Protein AF-A0A2L0LVV8-F1 (afdb_monomer_lite)

Structure (mmCIF, N/CA/C/O backbone):
data_AF-A0A2L0LVV8-F1
#
_entry.id   AF-A0A2L0LVV8-F1
#
loop_
_atom_site.group_PDB
_atom_site.id
_atom_site.type_symbol
_atom_site.label_atom_id
_atom_site.label_alt_id
_atom_site.label_comp_id
_atom_site.label_asym_id
_atom_site.label_entity_id
_atom_site.label_seq_id
_atom_site.pdbx_PDB_ins_code
_atom_site.Cartn_x
_atom_site.Cartn_y
_atom_site.Cartn_z
_atom_site.occupancy
_atom_site.B_iso_or_equiv
_atom_site.auth_seq_id
_atom_site.auth_comp_id
_atom_site.auth_asym_id
_atom_site.auth_atom_id
_atom_site.pdbx_PDB_model_num
ATOM 1 N N . MET A 1 1 ? -12.273 50.133 50.194 1.00 42.47 1 MET A N 1
ATOM 2 C CA . MET A 1 1 ? -10.910 50.303 49.646 1.00 42.47 1 MET A CA 1
ATOM 3 C C . MET A 1 1 ? -10.118 49.029 49.911 1.00 42.47 1 MET A C 1
ATOM 5 O O . MET A 1 1 ? -9.771 48.776 51.055 1.00 42.47 1 MET A O 1
ATOM 9 N N . LYS A 1 2 ? -9.926 48.173 48.900 1.00 39.03 2 LYS A N 1
ATOM 10 C CA . LYS A 1 2 ? -9.042 46.999 48.980 1.00 39.03 2 LYS A CA 1
ATOM 11 C C . LYS A 1 2 ? -8.031 47.109 47.844 1.00 39.03 2 LYS A C 1
ATOM 13 O O . LYS A 1 2 ? -8.405 47.321 46.696 1.00 39.03 2 LYS A O 1
ATOM 18 N N . THR A 1 3 ? -6.770 47.082 48.235 1.00 49.09 3 THR A N 1
ATOM 19 C CA . THR A 1 3 ? -5.567 47.377 47.466 1.00 49.09 3 THR A CA 1
ATOM 20 C C . THR A 1 3 ? -5.273 46.298 46.428 1.00 49.09 3 THR A C 1
ATOM 22 O O . THR A 1 3 ? -5.280 45.105 46.722 1.00 49.09 3 THR A O 1
ATOM 25 N N . VAL A 1 4 ? -4.994 46.746 45.203 1.00 45.03 4 VAL A N 1
ATOM 26 C CA . VAL A 1 4 ? -4.427 45.951 44.111 1.00 45.03 4 VAL A CA 1
ATOM 27 C C . VAL A 1 4 ? -2.930 45.804 44.371 1.00 45.03 4 VAL A C 1
ATOM 29 O O . VAL A 1 4 ? -2.227 46.800 44.516 1.00 45.03 4 VAL A O 1
ATOM 32 N N . GLN A 1 5 ? -2.439 44.569 44.429 1.00 41.12 5 GLN A N 1
ATOM 33 C CA . GLN A 1 5 ? -1.011 44.253 44.409 1.00 41.12 5 GLN A CA 1
ATOM 34 C C . GLN A 1 5 ? -0.751 43.373 43.184 1.00 41.12 5 GLN A C 1
ATOM 36 O O . GLN A 1 5 ? -1.167 42.216 43.117 1.00 41.12 5 GLN A O 1
ATOM 41 N N . HIS A 1 6 ? -0.106 43.978 42.187 1.00 38.72 6 HIS A N 1
ATOM 42 C CA . HIS A 1 6 ? 0.432 43.329 40.997 1.00 38.72 6 HIS A CA 1
ATOM 43 C C . HIS A 1 6 ? 1.615 42.431 41.382 1.00 38.72 6 HIS A C 1
ATOM 45 O O . HIS A 1 6 ? 2.525 42.867 42.082 1.00 38.72 6 HIS A O 1
ATOM 51 N N . LYS A 1 7 ? 1.637 41.195 40.873 1.00 42.16 7 LYS A N 1
ATOM 52 C CA . LYS A 1 7 ? 2.798 40.298 40.962 1.00 42.16 7 LYS A CA 1
ATOM 53 C C . LYS A 1 7 ? 3.581 40.351 39.637 1.00 42.16 7 LYS A C 1
ATOM 55 O O . LYS A 1 7 ? 2.949 40.201 38.589 1.00 42.16 7 LYS A O 1
ATOM 60 N N . PRO A 1 8 ? 4.907 40.582 39.649 1.00 38.91 8 PRO A N 1
ATOM 61 C CA . PRO A 1 8 ? 5.691 40.782 38.434 1.00 38.91 8 PRO A CA 1
ATOM 62 C C . PRO A 1 8 ? 6.105 39.467 37.760 1.00 38.91 8 PRO A C 1
ATOM 64 O O . PRO A 1 8 ? 6.217 38.414 38.391 1.00 38.91 8 PRO A O 1
ATOM 67 N N . ALA A 1 9 ? 6.340 39.571 36.452 1.00 37.78 9 ALA A N 1
ATOM 68 C CA . ALA A 1 9 ? 6.869 38.529 35.587 1.00 37.78 9 ALA A CA 1
ATOM 69 C C . ALA A 1 9 ? 8.353 38.261 35.886 1.00 37.78 9 ALA A C 1
ATOM 71 O O . ALA A 1 9 ? 9.159 39.189 35.916 1.00 37.78 9 ALA A O 1
ATOM 72 N N . HIS A 1 10 ? 8.712 36.986 36.045 1.00 32.56 10 HIS A N 1
ATOM 73 C CA . HIS A 1 10 ? 10.101 36.538 36.055 1.00 32.56 10 HIS A CA 1
ATOM 74 C C . HIS A 1 10 ? 10.487 35.967 34.692 1.00 32.56 10 HIS A C 1
ATOM 76 O O . HIS A 1 10 ? 9.809 35.105 34.132 1.00 32.56 10 HIS A O 1
ATOM 82 N N . SER A 1 11 ? 11.597 36.495 34.189 1.00 30.77 11 SER A N 1
ATOM 83 C CA . SER A 1 11 ? 12.327 36.103 32.997 1.00 30.77 11 SER A CA 1
ATOM 84 C C . SER A 1 11 ? 13.376 35.020 33.286 1.00 30.77 11 SER A C 1
ATOM 86 O O . SER A 1 11 ? 13.832 34.845 34.414 1.00 30.77 11 SER A O 1
ATOM 88 N N . ASN A 1 12 ? 13.806 34.402 32.181 1.00 27.47 12 ASN A N 1
ATOM 89 C CA . ASN A 1 12 ? 15.044 33.659 31.933 1.00 27.47 12 ASN A CA 1
ATOM 90 C C . ASN A 1 12 ? 15.194 32.214 32.423 1.00 27.47 12 ASN A C 1
ATOM 92 O O . ASN A 1 12 ? 15.013 31.872 33.585 1.00 27.47 12 ASN A O 1
ATOM 96 N N . GLY A 1 13 ? 15.685 31.385 31.494 1.00 27.59 13 GLY A N 1
ATOM 97 C CA . GLY A 1 13 ? 16.292 30.097 31.806 1.00 27.59 13 GLY A CA 1
ATOM 98 C C . GLY A 1 13 ? 16.383 29.156 30.611 1.00 27.59 13 GLY A C 1
ATOM 99 O O . GLY A 1 13 ? 15.626 28.197 30.533 1.00 27.59 13 GLY A O 1
ATOM 100 N N . GLN A 1 14 ? 17.320 29.416 29.696 1.00 33.56 14 GLN A N 1
ATOM 101 C CA . GLN A 1 14 ? 17.775 28.446 28.695 1.00 33.56 14 GLN A CA 1
ATOM 102 C C . GLN A 1 14 ? 18.215 27.145 29.388 1.00 33.56 14 GLN A C 1
ATOM 104 O O . GLN A 1 14 ? 19.005 27.189 30.332 1.00 33.56 14 GLN A O 1
ATOM 109 N N . ARG A 1 15 ? 17.764 25.986 28.896 1.00 28.00 15 ARG A N 1
ATOM 110 C CA . ARG A 1 15 ? 18.413 24.696 29.159 1.00 28.00 15 ARG A CA 1
ATOM 111 C C . ARG A 1 15 ? 18.484 23.885 27.873 1.00 28.00 15 ARG A C 1
ATOM 113 O O . ARG A 1 15 ? 17.469 23.554 27.269 1.00 28.00 15 ARG A O 1
ATOM 120 N N . ALA A 1 16 ? 19.720 23.635 27.460 1.00 34.59 16 ALA A N 1
ATOM 121 C CA . ALA A 1 16 ? 20.088 22.670 26.448 1.00 34.59 16 ALA A CA 1
ATOM 122 C C . ALA A 1 16 ? 19.896 21.255 27.007 1.00 34.59 16 ALA A C 1
ATOM 124 O O . ALA A 1 16 ? 20.418 20.952 28.076 1.00 34.59 16 ALA A O 1
ATOM 125 N N . ASP A 1 17 ? 19.206 20.398 26.256 1.00 30.33 17 ASP A N 1
ATOM 126 C CA . ASP A 1 17 ? 19.158 18.960 26.507 1.00 30.33 17 ASP A CA 1
ATOM 127 C C . ASP A 1 17 ? 19.788 18.214 25.326 1.00 30.33 17 ASP A C 1
ATOM 129 O O . ASP A 1 17 ? 19.141 17.805 24.362 1.00 30.33 17 ASP A O 1
ATOM 133 N N . THR A 1 18 ? 21.099 18.021 25.422 1.00 40.53 18 THR A N 1
ATOM 134 C CA . THR A 1 18 ? 21.836 16.951 24.755 1.00 40.53 18 THR A CA 1
ATOM 135 C C . THR A 1 18 ? 21.582 15.656 25.523 1.00 40.53 18 THR A C 1
ATOM 137 O O . THR A 1 18 ? 22.160 15.452 26.588 1.00 40.53 18 THR A O 1
ATOM 140 N N . LYS A 1 19 ? 20.770 14.733 24.988 1.00 31.64 19 LYS A N 1
ATOM 141 C CA . LYS A 1 19 ? 20.839 13.314 25.384 1.00 31.64 19 LYS A CA 1
ATOM 142 C C . LYS A 1 19 ? 20.730 12.379 24.185 1.00 31.64 19 LYS A C 1
ATOM 144 O O . LYS A 1 19 ? 19.697 12.249 23.537 1.00 31.64 19 LYS A O 1
ATOM 149 N N . ALA A 1 20 ? 21.859 11.721 23.943 1.00 32.97 20 ALA A N 1
ATOM 150 C CA . ALA A 1 20 ? 22.047 10.589 23.059 1.00 32.97 20 ALA A CA 1
ATOM 151 C C . ALA A 1 20 ? 21.093 9.439 23.420 1.00 32.97 20 ALA A C 1
ATOM 153 O O . ALA A 1 20 ? 20.976 9.051 24.582 1.00 32.97 20 ALA A O 1
ATOM 154 N N . ASN A 1 21 ? 20.431 8.876 22.409 1.00 31.12 21 ASN A N 1
ATOM 155 C CA . ASN A 1 21 ? 19.559 7.717 22.553 1.00 31.12 21 ASN A CA 1
ATOM 156 C C . ASN A 1 21 ? 20.346 6.439 22.226 1.00 31.12 21 ASN A C 1
ATOM 158 O O . ASN A 1 21 ? 20.618 6.133 21.063 1.00 31.12 21 ASN A O 1
ATOM 162 N N . ALA A 1 22 ? 20.731 5.708 23.270 1.00 31.27 22 ALA A N 1
ATOM 163 C CA . ALA A 1 22 ? 21.335 4.391 23.168 1.00 31.27 22 ALA A CA 1
ATOM 164 C C . ALA A 1 22 ? 20.252 3.300 23.069 1.00 31.27 22 ALA A C 1
ATOM 166 O O . ALA A 1 22 ? 19.457 3.097 23.979 1.00 31.27 22 ALA A O 1
ATOM 167 N N . ARG A 1 23 ? 20.281 2.583 21.940 1.00 32.50 23 ARG A N 1
ATOM 168 C CA . ARG A 1 23 ? 20.076 1.131 21.771 1.00 32.50 23 ARG A CA 1
ATOM 169 C C . ARG A 1 23 ? 19.063 0.444 22.709 1.00 32.50 23 ARG A C 1
ATOM 171 O O . ARG A 1 23 ? 19.401 0.011 23.805 1.00 32.50 23 ARG A O 1
ATOM 178 N N . ARG A 1 24 ? 17.887 0.117 22.163 1.00 31.69 24 ARG A N 1
ATOM 179 C CA . ARG A 1 24 ? 17.167 -1.126 22.496 1.00 31.69 24 ARG A CA 1
ATOM 180 C C . ARG A 1 24 ? 16.800 -1.854 21.207 1.00 31.69 24 ARG A C 1
ATOM 182 O O . ARG A 1 24 ? 15.927 -1.418 20.464 1.00 31.69 24 ARG A O 1
ATOM 189 N N . ALA A 1 25 ? 17.516 -2.944 20.945 1.00 32.34 25 ALA A N 1
ATOM 190 C CA . ALA A 1 25 ? 17.194 -3.906 19.905 1.00 32.34 25 ALA A CA 1
ATOM 191 C C . ALA A 1 25 ? 15.892 -4.626 20.288 1.00 32.34 25 ALA A C 1
ATOM 193 O O . ALA A 1 25 ? 15.860 -5.403 21.239 1.00 32.34 25 ALA A O 1
ATOM 194 N N . GLY A 1 26 ? 14.808 -4.316 19.580 1.00 30.38 26 GLY A N 1
ATOM 195 C CA . GLY A 1 26 ? 13.571 -5.087 19.621 1.00 30.38 26 GLY A CA 1
ATOM 196 C C . GLY A 1 26 ? 13.628 -6.191 18.571 1.00 30.38 26 GLY A C 1
ATOM 197 O O . GLY A 1 26 ? 13.801 -5.907 17.390 1.00 30.38 26 GLY A O 1
ATOM 198 N N . ILE A 1 27 ? 13.497 -7.438 19.013 1.00 43.72 27 ILE A N 1
ATOM 199 C CA . ILE A 1 27 ? 13.375 -8.637 18.177 1.00 43.72 27 ILE A CA 1
ATOM 200 C C . ILE A 1 27 ? 12.042 -8.570 17.406 1.00 43.72 27 ILE A C 1
ATOM 202 O O . ILE A 1 27 ? 10.998 -8.483 18.058 1.00 43.72 27 ILE A O 1
ATOM 206 N N . PRO A 1 28 ? 12.006 -8.654 16.062 1.00 36.31 28 PRO A N 1
ATOM 207 C CA . PRO A 1 28 ? 10.757 -8.878 15.351 1.00 36.31 28 PRO A CA 1
ATOM 208 C C . PRO A 1 28 ? 10.486 -10.384 15.243 1.00 36.31 28 PRO A C 1
ATOM 210 O O . PRO A 1 28 ? 11.215 -11.128 14.591 1.00 36.31 28 PRO A O 1
ATOM 213 N N . ALA A 1 29 ? 9.411 -10.841 15.886 1.00 36.78 29 ALA A N 1
ATOM 214 C CA . ALA A 1 29 ? 8.886 -12.187 15.714 1.00 36.78 29 ALA A CA 1
ATOM 215 C C . ALA A 1 29 ? 7.732 -12.200 14.698 1.00 36.78 29 ALA A C 1
ATOM 217 O O . ALA A 1 29 ? 6.757 -11.465 14.840 1.00 36.78 29 ALA A O 1
ATOM 218 N N . ARG A 1 30 ? 7.840 -13.162 13.773 1.00 36.84 30 ARG A N 1
ATOM 219 C CA . ARG A 1 30 ? 6.802 -13.788 12.929 1.00 36.84 30 ARG A CA 1
ATOM 220 C C . ARG A 1 30 ? 6.398 -13.057 11.643 1.00 36.84 30 ARG A C 1
ATOM 222 O O . ARG A 1 30 ? 5.536 -12.188 11.636 1.00 36.84 30 ARG A O 1
ATOM 229 N N . GLY A 1 31 ? 6.938 -13.558 10.526 1.00 43.09 31 GLY A N 1
ATOM 230 C CA . GLY A 1 31 ? 6.339 -13.388 9.197 1.00 43.09 31 GLY A CA 1
ATOM 231 C C . GLY A 1 31 ? 7.300 -13.141 8.037 1.00 43.09 31 GLY A C 1
ATOM 232 O O . GLY A 1 31 ? 6.834 -12.988 6.912 1.00 43.09 31 GLY A O 1
ATOM 233 N N . GLU A 1 32 ? 8.613 -13.101 8.261 1.00 42.75 32 GLU A N 1
ATOM 234 C CA . GLU A 1 32 ? 9.573 -12.959 7.166 1.00 42.75 32 GLU A CA 1
ATOM 235 C C . GLU A 1 32 ? 9.740 -14.297 6.448 1.00 42.75 32 GLU A C 1
ATOM 237 O O . GLU A 1 32 ? 10.529 -15.161 6.826 1.00 42.75 32 GLU A O 1
ATOM 242 N N . CYS A 1 33 ? 8.971 -14.487 5.380 1.00 42.78 33 CYS A N 1
ATOM 243 C CA . CYS A 1 33 ? 9.334 -15.443 4.352 1.00 42.78 33 CYS A CA 1
ATOM 244 C C . CYS A 1 33 ? 10.642 -14.967 3.709 1.00 42.78 33 CYS A C 1
ATOM 246 O O . CYS A 1 33 ? 10.637 -14.172 2.767 1.00 42.78 33 CYS A O 1
ATOM 248 N N . LEU A 1 34 ? 11.766 -15.459 4.238 1.00 43.16 34 LEU A N 1
ATOM 249 C CA . LEU A 1 34 ? 13.050 -15.407 3.556 1.00 43.16 34 LEU A CA 1
ATOM 250 C C . LEU A 1 34 ? 12.840 -15.971 2.151 1.00 43.16 34 LEU A C 1
ATOM 252 O O . LEU A 1 34 ? 12.355 -17.092 1.967 1.00 43.16 34 LEU A O 1
ATOM 256 N N . SER A 1 35 ? 13.163 -15.171 1.141 1.00 45.50 35 SER A N 1
ATOM 257 C CA . SER A 1 35 ? 13.154 -15.629 -0.238 1.00 45.50 35 SER A CA 1
ATOM 258 C C . SER A 1 35 ? 14.032 -16.878 -0.332 1.00 45.50 35 SER A C 1
ATOM 260 O O . SER A 1 35 ? 15.232 -16.784 -0.086 1.00 45.50 35 SER A O 1
ATOM 262 N N . LYS A 1 36 ? 13.464 -18.029 -0.725 1.00 42.56 36 LYS A N 1
ATOM 263 C CA . LYS A 1 36 ? 14.187 -19.311 -0.899 1.00 42.56 36 LYS A CA 1
ATOM 264 C C . LYS A 1 36 ? 15.423 -19.232 -1.814 1.00 42.56 36 LYS A C 1
ATOM 266 O O . LYS A 1 36 ? 16.192 -20.179 -1.881 1.00 42.56 36 LYS A O 1
ATOM 271 N N . LYS A 1 37 ? 15.637 -18.115 -2.512 1.00 44.50 37 LYS A N 1
ATOM 272 C CA . LYS A 1 37 ? 16.900 -17.782 -3.170 1.00 44.50 37 LYS A CA 1
ATOM 273 C C . LYS A 1 37 ? 17.632 -16.742 -2.330 1.00 44.50 37 LYS A C 1
ATOM 275 O O . LYS A 1 37 ? 17.527 -15.547 -2.609 1.00 44.50 37 LYS A O 1
ATOM 280 N N . ALA A 1 38 ? 18.363 -17.192 -1.310 1.00 40.94 38 ALA A N 1
ATOM 281 C CA . ALA A 1 38 ? 19.464 -16.396 -0.790 1.00 40.94 38 ALA A CA 1
ATOM 282 C C . ALA A 1 38 ? 20.365 -16.077 -1.987 1.00 40.94 38 ALA A C 1
ATOM 284 O O . ALA A 1 38 ? 20.880 -16.959 -2.670 1.00 40.94 38 ALA A O 1
ATOM 285 N N . ARG A 1 39 ? 20.422 -14.795 -2.324 1.00 37.41 39 ARG A N 1
ATOM 286 C CA . ARG A 1 39 ? 21.316 -14.254 -3.332 1.00 37.41 39 ARG A CA 1
ATOM 287 C C . ARG A 1 39 ? 22.724 -14.596 -2.854 1.00 37.41 39 ARG A C 1
ATOM 289 O O . ARG A 1 39 ? 23.114 -14.088 -1.808 1.00 37.41 39 ARG A O 1
ATOM 296 N N . CYS A 1 40 ? 23.446 -15.456 -3.568 1.00 37.44 40 CYS A N 1
ATOM 297 C CA . CYS A 1 40 ? 24.883 -15.589 -3.365 1.00 37.44 40 CYS A CA 1
ATOM 298 C C . CYS A 1 40 ? 25.473 -14.181 -3.506 1.00 37.44 40 CYS A C 1
ATOM 300 O O . CYS A 1 40 ? 25.397 -13.567 -4.573 1.00 37.44 40 CYS A O 1
ATOM 302 N N . LEU A 1 41 ? 25.912 -13.612 -2.388 1.00 44.22 41 LEU A N 1
ATOM 303 C CA . LEU A 1 41 ? 26.749 -12.428 -2.365 1.00 44.22 41 LEU A CA 1
ATOM 304 C C . LEU A 1 41 ? 28.170 -12.958 -2.492 1.00 44.22 41 LEU A C 1
ATOM 306 O O . LEU A 1 41 ? 28.788 -13.293 -1.488 1.00 44.22 41 LEU A O 1
ATOM 310 N N . ASP A 1 42 ? 28.652 -13.092 -3.723 1.00 42.59 42 ASP A N 1
ATOM 311 C CA . ASP A 1 42 ? 30.072 -13.330 -3.960 1.00 42.59 42 ASP A CA 1
ATOM 312 C C . ASP A 1 42 ? 30.842 -12.073 -3.497 1.00 42.59 42 ASP A C 1
ATOM 314 O O . ASP A 1 42 ? 30.545 -10.977 -3.987 1.00 42.59 42 ASP A O 1
ATOM 318 N N . PRO A 1 43 ? 31.799 -12.174 -2.553 1.00 46.06 43 PRO A N 1
ATOM 319 C CA . PRO A 1 43 ? 32.493 -11.014 -1.999 1.00 46.06 43 PRO A CA 1
ATOM 320 C C . PRO A 1 43 ? 33.782 -10.627 -2.749 1.00 46.06 43 PRO A C 1
ATOM 322 O O . PRO A 1 43 ? 34.595 -9.883 -2.208 1.00 46.06 43 PRO A O 1
ATOM 325 N N . SER A 1 44 ? 33.992 -11.065 -3.996 1.00 44.81 44 SER A N 1
ATOM 326 C CA . SER A 1 44 ? 35.222 -10.757 -4.746 1.00 44.81 44 SER A CA 1
ATOM 327 C C . SER A 1 44 ? 34.969 -10.351 -6.208 1.00 44.81 44 SER A C 1
ATOM 329 O O . SER A 1 44 ? 34.861 -11.171 -7.114 1.00 44.81 44 SER A O 1
ATOM 331 N N . GLY A 1 45 ? 34.919 -9.040 -6.464 1.00 40.28 45 GLY A N 1
ATOM 332 C CA . GLY A 1 45 ? 34.973 -8.469 -7.817 1.00 40.28 45 GLY A CA 1
ATOM 333 C C . GLY A 1 45 ? 34.542 -6.997 -7.849 1.00 40.28 45 GLY A C 1
ATOM 334 O O . GLY A 1 45 ? 33.607 -6.629 -7.139 1.00 40.28 45 GLY A O 1
ATOM 335 N N . PRO A 1 46 ? 35.198 -6.119 -8.634 1.00 44.31 46 PRO A N 1
ATOM 336 C CA . PRO A 1 46 ? 35.050 -4.677 -8.493 1.00 44.31 46 PRO A CA 1
ATOM 337 C C . PRO A 1 46 ? 33.618 -4.254 -8.815 1.00 44.31 46 PRO A C 1
ATOM 339 O O . PRO A 1 46 ? 33.062 -4.639 -9.847 1.00 44.31 46 PRO A O 1
ATOM 342 N N . SER A 1 47 ? 33.055 -3.441 -7.919 1.00 52.06 47 SER A N 1
ATOM 343 C CA . SER A 1 47 ? 31.768 -2.747 -8.003 1.00 52.06 47 SER A CA 1
ATOM 344 C C . SER A 1 47 ? 31.419 -2.310 -9.433 1.00 52.06 47 SER A C 1
ATOM 346 O O . SER A 1 47 ? 31.733 -1.208 -9.876 1.00 52.06 47 SER A O 1
ATOM 348 N N . ASN A 1 48 ? 30.714 -3.175 -10.153 1.00 53.81 48 ASN A N 1
ATOM 349 C CA . ASN A 1 48 ? 30.202 -2.906 -11.484 1.00 53.81 48 ASN A CA 1
ATOM 350 C C . ASN A 1 48 ? 28.811 -3.517 -11.582 1.00 53.81 48 ASN A C 1
ATOM 352 O O . ASN A 1 48 ? 28.647 -4.665 -11.997 1.00 53.81 48 ASN A O 1
ATOM 356 N N . CYS A 1 49 ? 27.790 -2.770 -11.157 1.00 70.94 49 CYS A N 1
ATOM 357 C CA . CYS A 1 49 ? 26.435 -3.294 -11.203 1.00 70.94 49 CYS A CA 1
ATOM 358 C C . CYS A 1 49 ? 26.061 -3.610 -12.663 1.00 70.94 49 CYS A C 1
ATOM 360 O O . CYS A 1 49 ? 26.262 -2.802 -13.575 1.00 70.94 49 CYS A O 1
ATOM 362 N N . ALA A 1 50 ? 25.525 -4.810 -12.894 1.00 78.69 50 ALA A N 1
ATOM 363 C CA . ALA A 1 50 ? 25.138 -5.277 -14.223 1.00 78.69 50 ALA A CA 1
ATOM 364 C C . ALA A 1 50 ? 24.202 -4.285 -14.947 1.00 78.69 50 ALA A C 1
ATOM 366 O O . ALA A 1 50 ? 24.232 -4.199 -16.172 1.00 78.69 50 ALA A O 1
ATOM 367 N N . GLY A 1 51 ? 23.429 -3.490 -14.195 1.00 80.88 51 GLY A N 1
ATOM 368 C CA . GLY A 1 51 ? 22.612 -2.391 -14.714 1.00 80.88 51 GLY A CA 1
ATOM 369 C C . GLY A 1 51 ? 23.428 -1.269 -15.369 1.00 80.88 51 GLY A C 1
ATOM 370 O O . GLY A 1 51 ? 23.162 -0.941 -16.521 1.00 80.88 51 GLY A O 1
ATOM 371 N N . LYS A 1 52 ? 24.469 -0.741 -14.705 1.00 85.12 52 LYS A N 1
ATOM 372 C CA . LYS A 1 52 ? 25.352 0.313 -15.256 1.00 85.12 52 LYS A CA 1
ATOM 373 C C . LYS A 1 52 ? 26.066 -0.157 -16.524 1.00 85.12 52 LYS A C 1
ATOM 375 O O . LYS A 1 52 ? 26.073 0.550 -17.527 1.00 85.12 52 LYS A O 1
ATOM 380 N N . LYS A 1 53 ? 26.593 -1.388 -16.509 1.00 87.25 53 LYS A N 1
ATOM 381 C CA . LYS A 1 53 ? 27.188 -2.022 -17.699 1.00 87.25 53 LYS A CA 1
ATOM 382 C C . LYS A 1 53 ? 26.169 -2.142 -18.834 1.00 87.25 53 LYS A C 1
ATOM 384 O O . LYS A 1 53 ? 26.469 -1.796 -19.969 1.00 87.25 53 LYS A O 1
ATOM 389 N N . THR A 1 54 ? 24.947 -2.578 -18.530 1.00 87.94 54 THR A N 1
ATOM 390 C CA . THR A 1 54 ? 23.870 -2.693 -19.527 1.00 87.94 54 THR A CA 1
ATOM 391 C C . THR A 1 54 ? 23.494 -1.334 -20.117 1.00 87.94 54 THR A C 1
ATOM 393 O O . THR A 1 54 ? 23.311 -1.240 -21.327 1.00 87.94 54 THR A O 1
ATOM 396 N N . GLN A 1 55 ? 23.430 -0.282 -19.299 1.00 87.44 55 GLN A N 1
ATOM 397 C CA . GLN A 1 55 ? 23.133 1.081 -19.745 1.00 87.44 55 GLN A CA 1
ATOM 398 C C . GLN A 1 55 ? 24.239 1.639 -20.657 1.00 87.44 55 GLN A C 1
ATOM 400 O O . GLN A 1 55 ? 23.940 2.176 -21.722 1.00 87.44 55 GLN A O 1
ATOM 405 N N . ALA A 1 56 ? 25.513 1.425 -20.307 1.00 89.38 56 ALA A N 1
ATOM 406 C CA . ALA A 1 56 ? 26.647 1.789 -21.160 1.00 89.38 56 ALA A CA 1
ATOM 407 C C . ALA A 1 56 ? 26.629 1.034 -22.506 1.00 89.38 56 ALA A C 1
ATOM 409 O O . ALA A 1 56 ? 26.775 1.641 -23.567 1.00 89.38 56 ALA A O 1
ATOM 410 N N . ILE A 1 57 ? 26.363 -0.280 -22.484 1.00 89.94 57 ILE A N 1
ATOM 411 C CA . ILE A 1 57 ? 26.227 -1.104 -23.699 1.00 89.94 57 ILE A CA 1
ATOM 412 C C . ILE A 1 57 ? 25.047 -0.628 -24.559 1.00 89.94 57 ILE A C 1
ATOM 414 O O . ILE A 1 57 ? 25.159 -0.614 -25.782 1.00 89.94 57 ILE A O 1
ATOM 418 N N . GLN A 1 58 ? 23.923 -0.229 -23.952 1.00 88.25 58 GLN A N 1
ATOM 419 C CA . GLN A 1 58 ? 22.777 0.322 -24.683 1.00 88.25 58 GLN A CA 1
ATOM 420 C C . GLN A 1 58 ? 23.123 1.624 -25.414 1.00 88.25 58 GLN A C 1
ATOM 422 O O . GLN A 1 58 ? 22.707 1.776 -26.562 1.00 88.25 58 GLN A O 1
ATOM 427 N N . GLY A 1 59 ? 23.905 2.518 -24.799 1.00 89.19 59 GLY A N 1
ATOM 428 C CA . GLY A 1 59 ? 24.382 3.746 -25.446 1.00 89.19 59 GLY A CA 1
ATOM 429 C C . GLY A 1 59 ? 25.309 3.472 -26.636 1.00 89.19 59 GLY A C 1
ATOM 430 O O . GLY A 1 59 ? 25.128 4.040 -27.711 1.00 89.19 59 GLY A O 1
ATOM 431 N N . LEU A 1 60 ? 26.241 2.525 -26.481 1.00 91.38 60 LEU A N 1
ATOM 432 C CA . LEU A 1 60 ? 27.221 2.139 -27.511 1.00 91.38 60 LEU A CA 1
ATOM 433 C C . LEU A 1 60 ? 26.646 1.230 -28.614 1.00 91.38 60 LEU A C 1
ATOM 435 O O . LEU A 1 60 ? 27.291 0.998 -29.639 1.00 91.38 60 LEU A O 1
ATOM 439 N N . ARG A 1 61 ? 25.418 0.723 -28.436 1.00 87.25 61 ARG A N 1
ATOM 440 C CA . ARG A 1 61 ? 24.763 -0.223 -29.356 1.00 87.25 61 ARG A CA 1
ATOM 441 C C . ARG A 1 61 ? 24.572 0.332 -30.770 1.00 87.25 61 ARG A C 1
ATOM 443 O O . ARG A 1 61 ? 24.450 -0.457 -31.700 1.00 87.25 61 ARG A O 1
ATOM 450 N N . ARG A 1 62 ? 24.531 1.660 -30.936 1.00 85.50 62 ARG A N 1
ATOM 451 C CA . ARG A 1 62 ? 24.343 2.315 -32.243 1.00 85.50 62 ARG A CA 1
ATOM 452 C C . ARG A 1 62 ? 25.562 2.189 -33.166 1.00 85.50 62 ARG A C 1
ATOM 454 O O . ARG A 1 62 ? 25.377 2.213 -34.373 1.00 85.50 62 ARG A O 1
ATOM 461 N N . GLY A 1 63 ? 26.769 2.032 -32.614 1.00 89.06 63 GLY A N 1
ATOM 462 C CA . GLY A 1 63 ? 28.022 2.010 -33.386 1.00 89.06 63 GLY A CA 1
ATOM 463 C C . GLY A 1 63 ? 28.790 0.686 -33.354 1.00 89.06 63 GLY A C 1
ATOM 464 O O . GLY A 1 63 ? 29.713 0.498 -34.139 1.00 89.06 63 GLY A O 1
ATOM 465 N N . HIS A 1 64 ? 28.433 -0.252 -32.470 1.00 89.62 64 HIS A N 1
ATOM 466 C CA . HIS A 1 64 ? 29.211 -1.478 -32.269 1.00 89.62 64 HIS A CA 1
ATOM 467 C C . HIS A 1 64 ? 28.339 -2.733 -32.178 1.00 89.62 64 HIS A C 1
ATOM 469 O O . HIS A 1 64 ? 27.217 -2.723 -31.666 1.00 89.62 64 HIS A O 1
ATOM 475 N N . ARG A 1 65 ? 28.889 -3.866 -32.636 1.00 92.12 65 ARG A N 1
ATOM 476 C CA . ARG A 1 65 ? 28.216 -5.173 -32.570 1.00 92.12 65 ARG A CA 1
ATOM 477 C C . ARG A 1 65 ? 28.051 -5.603 -31.108 1.00 92.12 65 ARG A C 1
ATOM 479 O O . ARG A 1 65 ? 29.025 -5.684 -30.362 1.00 92.12 65 ARG A O 1
ATOM 486 N N . LEU A 1 66 ? 26.825 -5.971 -30.721 1.00 89.81 66 LEU A N 1
ATOM 487 C CA . LEU A 1 66 ? 26.465 -6.346 -29.343 1.00 89.81 66 LEU A CA 1
ATOM 488 C C . LEU A 1 66 ? 27.362 -7.447 -28.750 1.00 89.81 66 LEU A C 1
ATOM 490 O O . LEU A 1 66 ? 27.693 -7.394 -27.572 1.00 89.81 66 LEU A O 1
ATOM 494 N N . ALA A 1 67 ? 27.779 -8.429 -29.555 1.00 90.94 67 ALA A N 1
ATOM 495 C CA . ALA A 1 67 ? 28.643 -9.518 -29.097 1.00 90.94 67 ALA A CA 1
ATOM 496 C C . ALA A 1 67 ? 30.005 -9.021 -28.575 1.00 90.94 67 ALA A C 1
ATOM 498 O O . ALA A 1 67 ? 30.486 -9.516 -27.557 1.00 90.94 67 ALA A O 1
ATOM 499 N N . LEU A 1 68 ? 30.591 -8.010 -29.227 1.00 92.00 68 LEU A N 1
ATOM 500 C CA . LEU A 1 68 ? 31.863 -7.416 -28.809 1.00 92.00 68 LEU A CA 1
ATOM 501 C C . LEU A 1 68 ? 31.698 -6.623 -27.512 1.00 92.00 68 LEU A C 1
ATOM 503 O O . LEU A 1 68 ? 32.507 -6.759 -26.601 1.00 92.00 68 LEU A O 1
ATOM 507 N N . LEU A 1 69 ? 30.604 -5.866 -27.398 1.00 91.38 69 LEU A N 1
ATOM 508 C CA . LEU A 1 69 ? 30.284 -5.091 -26.200 1.00 91.38 69 LEU A CA 1
ATOM 509 C C . LEU A 1 69 ? 30.057 -5.987 -24.972 1.00 91.38 69 LEU A C 1
ATOM 511 O O . LEU A 1 69 ? 30.541 -5.684 -23.885 1.00 91.38 69 LEU A O 1
ATOM 515 N N . LEU A 1 70 ? 29.354 -7.112 -25.144 1.00 91.44 70 LEU A N 1
ATOM 516 C CA . LEU A 1 70 ? 29.127 -8.086 -24.071 1.00 91.44 70 LEU A CA 1
ATOM 517 C C . LEU A 1 70 ? 30.427 -8.756 -23.618 1.00 91.44 70 LEU A C 1
ATOM 519 O O . LEU A 1 70 ? 30.646 -8.908 -22.416 1.00 91.44 70 LEU A O 1
ATOM 523 N N . ARG A 1 71 ? 31.300 -9.107 -24.571 1.00 89.94 71 ARG A N 1
ATOM 524 C CA . ARG A 1 71 ? 32.618 -9.687 -24.289 1.00 89.94 71 ARG A CA 1
ATOM 525 C C . ARG A 1 71 ? 33.521 -8.694 -23.556 1.00 89.94 71 ARG A C 1
ATOM 527 O O . ARG A 1 71 ? 34.104 -9.061 -22.545 1.00 89.94 71 ARG A O 1
ATOM 534 N N . ALA A 1 72 ? 33.574 -7.439 -24.004 1.00 89.50 72 ALA A N 1
ATOM 535 C CA . ALA A 1 72 ? 34.364 -6.383 -23.366 1.00 89.50 72 ALA A CA 1
ATOM 536 C C . ALA A 1 72 ? 33.871 -6.046 -21.947 1.00 89.50 72 ALA A C 1
ATOM 538 O O . ALA A 1 72 ? 34.670 -5.811 -21.047 1.00 89.50 72 ALA A O 1
ATOM 539 N N . ALA A 1 73 ? 32.554 -6.064 -21.719 1.00 87.25 73 ALA A N 1
ATOM 540 C CA . ALA A 1 73 ? 31.970 -5.800 -20.404 1.00 87.25 73 ALA A CA 1
ATOM 541 C C . ALA A 1 73 ? 31.986 -7.013 -19.450 1.00 87.25 73 ALA A C 1
ATOM 543 O O . ALA A 1 73 ? 31.589 -6.874 -18.283 1.00 87.25 73 ALA A O 1
ATOM 544 N N . GLY A 1 74 ? 32.383 -8.197 -19.935 1.00 90.25 74 GLY A N 1
ATOM 545 C CA . GLY A 1 74 ? 32.301 -9.458 -19.194 1.00 90.25 74 GLY A CA 1
ATOM 546 C C . GLY A 1 74 ? 30.872 -9.785 -18.753 1.00 90.25 74 GLY A C 1
ATOM 547 O O . GLY A 1 74 ? 30.655 -10.186 -17.611 1.00 90.25 74 GLY A O 1
ATOM 548 N N . LEU A 1 75 ? 29.875 -9.521 -19.607 1.00 88.62 75 LEU A N 1
ATOM 549 C CA . LEU A 1 75 ? 28.457 -9.636 -19.260 1.00 88.62 75 LEU A CA 1
ATOM 550 C C . LEU A 1 75 ? 27.767 -10.707 -20.111 1.00 88.62 75 LEU A C 1
ATOM 552 O O . LEU A 1 75 ? 27.777 -10.647 -21.339 1.00 88.62 75 LEU A O 1
ATOM 556 N N . ALA A 1 76 ? 27.119 -11.674 -19.458 1.00 91.06 76 ALA A N 1
ATOM 557 C CA . ALA A 1 76 ? 26.368 -12.711 -20.156 1.00 91.06 76 ALA A CA 1
ATOM 558 C C . ALA A 1 76 ? 25.192 -12.118 -20.951 1.00 91.06 76 ALA A C 1
ATOM 560 O O . ALA A 1 76 ? 24.509 -11.188 -20.510 1.00 91.06 76 ALA A O 1
ATOM 561 N N . ARG A 1 77 ? 24.908 -12.704 -22.120 1.00 89.50 77 ARG A N 1
ATOM 562 C CA . ARG A 1 77 ? 23.829 -12.248 -23.012 1.00 89.50 77 ARG A CA 1
ATOM 563 C C . ARG A 1 77 ? 22.457 -12.282 -22.330 1.00 89.50 77 ARG A C 1
ATOM 565 O O . ARG A 1 77 ? 21.672 -11.353 -22.497 1.00 89.50 77 ARG A O 1
ATOM 572 N N . SER A 1 78 ? 22.188 -13.310 -21.528 1.00 89.31 78 SER A N 1
ATOM 573 C CA . SER A 1 78 ? 20.968 -13.432 -20.716 1.00 89.31 78 SER A CA 1
ATOM 574 C C . SER A 1 78 ? 20.833 -12.287 -19.707 1.00 89.31 78 SER A C 1
ATOM 576 O O . SER A 1 78 ? 19.778 -11.654 -19.630 1.00 89.31 78 SER A O 1
ATOM 578 N N . THR A 1 79 ? 21.917 -11.954 -19.002 1.00 90.12 79 THR A N 1
ATOM 579 C CA . THR A 1 79 ? 21.973 -10.838 -18.049 1.00 90.12 79 THR A CA 1
ATOM 580 C C . THR A 1 79 ? 21.684 -9.503 -18.730 1.00 90.12 79 THR A C 1
ATOM 582 O O . THR A 1 79 ? 20.918 -8.709 -18.190 1.00 90.12 79 THR A O 1
ATOM 585 N N . PHE A 1 80 ? 22.210 -9.269 -19.936 1.00 91.00 80 PHE A N 1
ATOM 586 C CA . PHE A 1 80 ? 21.932 -8.047 -20.700 1.00 91.00 80 PHE A CA 1
ATOM 587 C C . PHE A 1 80 ? 20.445 -7.876 -21.016 1.00 91.00 80 PHE A C 1
ATOM 589 O O . PHE A 1 80 ? 19.893 -6.799 -20.810 1.00 91.00 80 PHE A O 1
ATOM 596 N N . TYR A 1 81 ? 19.773 -8.925 -21.501 1.00 89.75 81 TYR A N 1
ATOM 597 C CA . TYR A 1 81 ? 18.342 -8.844 -21.816 1.00 89.75 81 TYR A CA 1
ATOM 598 C C . TYR A 1 81 ? 17.457 -8.752 -20.573 1.00 89.75 81 TYR A C 1
ATOM 600 O O . TYR A 1 81 ? 16.410 -8.106 -20.608 1.00 89.75 81 TYR A O 1
ATOM 608 N N . TYR A 1 82 ? 17.867 -9.373 -19.469 1.00 88.19 82 TYR A N 1
ATOM 609 C CA . TYR A 1 82 ? 17.182 -9.214 -18.192 1.00 88.19 82 TYR A CA 1
ATOM 610 C C . TYR A 1 82 ? 17.281 -7.767 -17.696 1.00 88.19 82 TYR A C 1
ATOM 612 O O . TYR A 1 82 ? 16.264 -7.125 -17.446 1.00 88.19 82 TYR A O 1
ATOM 620 N N . GLN A 1 83 ? 18.499 -7.227 -17.628 1.00 87.31 83 GLN A N 1
ATOM 621 C CA . GLN A 1 83 ? 18.741 -5.860 -17.172 1.00 87.31 83 GLN A CA 1
ATOM 622 C C . GLN A 1 83 ? 18.124 -4.829 -18.120 1.00 87.31 83 GLN A C 1
ATOM 624 O O . GLN A 1 83 ? 17.549 -3.851 -17.660 1.00 87.31 83 GLN A O 1
ATOM 629 N N . SER A 1 84 ? 18.160 -5.058 -19.435 1.00 85.06 84 SER A N 1
ATOM 630 C CA . SER A 1 84 ? 17.559 -4.130 -20.394 1.00 85.06 84 SER A CA 1
ATOM 631 C C . SER A 1 84 ? 16.050 -4.025 -20.225 1.00 85.06 84 SER A C 1
ATOM 633 O O . SER A 1 84 ? 15.534 -2.917 -20.301 1.00 85.06 84 SER A O 1
ATOM 635 N N . LYS A 1 85 ? 15.358 -5.131 -19.917 1.00 82.56 85 LYS A N 1
ATOM 636 C CA . LYS A 1 85 ? 13.925 -5.131 -19.578 1.00 82.56 85 LYS A CA 1
ATOM 637 C C . LYS A 1 85 ? 13.624 -4.395 -18.275 1.00 82.56 85 LYS A C 1
ATOM 639 O O . LYS A 1 85 ? 12.585 -3.752 -18.186 1.00 82.56 85 LYS A O 1
ATOM 644 N N . VAL A 1 86 ? 14.508 -4.491 -17.283 1.00 78.94 86 VAL A N 1
ATOM 645 C CA . VAL A 1 86 ? 14.370 -3.785 -15.997 1.00 78.94 86 VAL A CA 1
ATOM 646 C C . VAL A 1 86 ? 14.611 -2.279 -16.152 1.00 78.94 86 VAL A C 1
ATOM 648 O O . VAL A 1 86 ? 13.970 -1.492 -15.466 1.00 78.94 86 VAL A O 1
ATOM 651 N N . LEU A 1 87 ? 15.498 -1.881 -17.069 1.00 73.12 87 LEU A N 1
ATOM 652 C CA . LEU A 1 87 ? 15.796 -0.480 -17.384 1.00 73.12 87 LEU A CA 1
ATOM 653 C C . LEU A 1 87 ? 14.716 0.203 -18.240 1.00 73.12 87 LEU A C 1
ATOM 655 O O . LEU A 1 87 ? 14.740 1.425 -18.369 1.00 73.12 87 LEU A O 1
ATOM 659 N N . VAL A 1 88 ? 13.782 -0.550 -18.838 1.00 73.25 88 VAL A N 1
ATOM 660 C CA . VAL A 1 88 ? 12.648 0.050 -19.555 1.00 73.25 88 VAL A CA 1
ATOM 661 C C . VAL A 1 88 ? 11.813 0.863 -18.568 1.00 73.25 88 VAL A C 1
ATOM 663 O O . VAL A 1 88 ? 11.467 0.376 -17.492 1.00 73.25 88 VAL A O 1
ATOM 666 N N . ALA A 1 89 ? 11.486 2.096 -18.963 1.00 69.75 89 ALA A N 1
ATOM 667 C CA . ALA A 1 89 ? 10.706 3.032 -18.166 1.00 69.75 89 ALA A CA 1
ATOM 668 C C . ALA A 1 89 ? 9.422 2.395 -17.609 1.00 69.75 89 ALA A C 1
ATOM 670 O O . ALA A 1 89 ? 8.770 1.564 -18.252 1.00 69.75 89 ALA A O 1
ATOM 671 N N . ASP A 1 90 ? 9.058 2.803 -16.394 1.00 79.12 90 ASP A N 1
ATOM 672 C CA . ASP A 1 90 ? 7.887 2.279 -15.710 1.00 79.12 90 ASP A CA 1
ATOM 673 C C . ASP A 1 90 ? 6.611 2.629 -16.485 1.00 79.12 90 ASP A C 1
ATOM 675 O O . ASP A 1 90 ? 6.198 3.787 -16.556 1.00 79.12 90 ASP A O 1
ATOM 679 N N . LYS A 1 91 ? 5.944 1.601 -17.022 1.00 81.62 91 LYS A N 1
ATOM 680 C CA . LYS A 1 91 ? 4.659 1.718 -17.734 1.00 81.62 91 LYS A CA 1
ATOM 681 C C . LYS A 1 91 ? 3.575 2.406 -16.899 1.00 81.62 91 LYS A C 1
ATOM 683 O O . LYS A 1 91 ? 2.550 2.814 -17.437 1.00 81.62 91 LYS A O 1
ATOM 688 N N . HIS A 1 92 ? 3.747 2.461 -15.580 1.00 87.94 92 HIS A N 1
ATOM 689 C CA . HIS A 1 92 ? 2.794 3.038 -14.643 1.00 87.94 92 HIS A CA 1
ATOM 690 C C . HIS A 1 92 ? 3.271 4.354 -14.023 1.00 87.94 92 HIS A C 1
ATOM 692 O O . HIS A 1 92 ? 2.644 4.799 -13.066 1.00 87.94 92 HIS A O 1
ATOM 698 N N . ALA A 1 93 ? 4.321 4.992 -14.557 1.00 89.69 93 ALA A N 1
ATOM 699 C CA . ALA A 1 93 ? 4.858 6.250 -14.030 1.00 89.69 93 ALA A CA 1
ATOM 700 C C . ALA A 1 93 ? 3.776 7.334 -13.854 1.00 89.69 93 ALA A C 1
ATOM 702 O O . ALA A 1 93 ? 3.571 7.810 -12.742 1.00 89.69 93 ALA A O 1
ATOM 703 N N . ALA A 1 94 ? 2.991 7.616 -14.900 1.00 91.38 94 ALA A N 1
ATOM 704 C CA . ALA A 1 94 ? 1.922 8.620 -14.842 1.00 91.38 94 ALA A CA 1
ATOM 705 C C . ALA A 1 94 ? 0.858 8.303 -13.770 1.00 91.38 94 ALA A C 1
ATOM 707 O O . ALA A 1 94 ? 0.430 9.170 -13.011 1.00 91.38 94 ALA A O 1
ATOM 708 N N . LEU A 1 95 ? 0.463 7.029 -13.650 1.00 92.94 95 LEU A N 1
ATOM 709 C CA . LEU A 1 95 ? -0.506 6.601 -12.639 1.00 92.94 95 LEU A CA 1
ATOM 710 C C . LEU A 1 95 ? 0.075 6.701 -11.220 1.00 92.94 95 LEU A C 1
ATOM 712 O O . LEU A 1 95 ? -0.639 7.065 -10.288 1.00 92.94 95 LEU A O 1
ATOM 716 N N . LYS A 1 96 ? 1.366 6.400 -11.042 1.00 94.50 96 LYS A N 1
ATOM 717 C CA . LYS A 1 96 ? 2.064 6.565 -9.761 1.00 94.50 96 LYS A CA 1
ATOM 718 C C . LYS A 1 96 ? 2.111 8.028 -9.335 1.00 94.50 96 LYS A C 1
ATOM 720 O O . LYS A 1 96 ? 1.822 8.314 -8.177 1.00 94.50 96 LYS A O 1
ATOM 725 N N . GLU A 1 97 ? 2.405 8.943 -10.253 1.00 94.25 97 GLU A N 1
ATOM 726 C CA . GLU A 1 97 ? 2.380 10.387 -9.985 1.00 94.25 97 GLU A CA 1
ATOM 727 C C . GLU A 1 97 ? 0.987 10.859 -9.561 1.00 94.25 97 GLU A C 1
ATOM 729 O O . GLU A 1 97 ? 0.852 11.548 -8.549 1.00 94.25 97 GLU A O 1
ATOM 734 N N . ARG A 1 98 ? -0.061 10.409 -10.262 1.00 94.50 98 ARG A N 1
ATOM 735 C CA . ARG A 1 98 ? -1.461 10.711 -9.922 1.00 94.50 98 ARG A CA 1
ATOM 736 C C . ARG A 1 98 ? -1.859 10.180 -8.541 1.00 94.50 98 ARG A C 1
ATOM 738 O O . ARG A 1 98 ? -2.522 10.866 -7.766 1.00 94.50 98 ARG A O 1
ATOM 745 N N . ILE A 1 99 ? -1.447 8.954 -8.213 1.00 95.19 99 ILE A N 1
ATOM 746 C CA . ILE A 1 99 ? -1.660 8.362 -6.884 1.00 95.19 99 ILE A CA 1
ATOM 747 C C . ILE A 1 99 ? -0.940 9.193 -5.816 1.00 95.19 99 ILE A C 1
ATOM 749 O O . ILE A 1 99 ? -1.528 9.465 -4.768 1.00 95.19 99 ILE A O 1
ATOM 753 N N . ASN A 1 100 ? 0.296 9.623 -6.083 1.00 95.31 100 ASN A N 1
ATOM 754 C CA . ASN A 1 100 ? 1.077 10.445 -5.162 1.00 95.31 100 ASN A CA 1
ATOM 755 C C . ASN A 1 100 ? 0.414 11.804 -4.916 1.00 95.31 100 ASN A C 1
ATOM 757 O O . ASN A 1 100 ? 0.249 12.207 -3.764 1.00 95.31 100 ASN A O 1
ATOM 761 N N . SER A 1 101 ? -0.023 12.491 -5.974 1.00 95.19 101 SER A N 1
ATOM 762 C CA . SER A 1 101 ? -0.675 13.797 -5.844 1.00 95.19 101 SER A CA 1
ATOM 763 C C . SER A 1 101 ? -1.975 13.703 -5.042 1.00 95.19 101 SER A C 1
ATOM 765 O O . SER A 1 101 ? -2.180 14.483 -4.110 1.00 95.19 101 SER A O 1
ATOM 767 N N . LEU A 1 102 ? -2.806 12.687 -5.302 1.00 95.25 102 LEU A N 1
ATOM 768 C CA . LEU A 1 102 ? -4.022 12.427 -4.525 1.00 95.25 102 LEU A CA 1
ATOM 769 C C . LEU A 1 102 ? -3.721 12.059 -3.068 1.00 95.25 102 LEU A C 1
ATOM 771 O O . LEU A 1 102 ? -4.445 12.474 -2.160 1.00 95.25 102 LEU A O 1
ATOM 775 N N . TYR A 1 103 ? -2.675 11.274 -2.819 1.00 96.31 103 TYR A N 1
ATOM 776 C CA . TYR A 1 103 ? -2.284 10.883 -1.469 1.00 96.31 103 TYR A CA 1
ATOM 777 C C . TYR A 1 103 ? -1.820 12.095 -0.645 1.00 96.31 103 TYR A C 1
ATOM 779 O O . TYR A 1 103 ? -2.318 12.313 0.468 1.00 96.31 103 TYR A O 1
ATOM 787 N N . HIS A 1 104 ? -0.924 12.916 -1.200 1.00 94.69 104 HIS A N 1
ATOM 788 C CA . HIS A 1 104 ? -0.380 14.095 -0.524 1.00 94.69 104 HIS A CA 1
ATOM 789 C C . HIS A 1 104 ? -1.400 15.231 -0.399 1.00 94.69 104 HIS A C 1
ATOM 791 O O . HIS A 1 104 ? -1.505 15.817 0.680 1.00 94.69 104 HIS A O 1
ATOM 797 N N . GLY A 1 105 ? -2.234 15.466 -1.418 1.00 94.94 105 GLY A N 1
ATOM 798 C CA . GLY A 1 105 ? -3.342 16.428 -1.338 1.00 94.94 105 GLY A CA 1
ATOM 799 C C . GLY A 1 105 ? -4.318 16.107 -0.199 1.00 94.94 105 GLY A C 1
ATOM 800 O O . GLY A 1 105 ? -4.828 17.000 0.473 1.00 94.94 105 GLY A O 1
ATOM 801 N N . ASN A 1 106 ? -4.487 14.819 0.117 1.00 93.88 106 ASN A N 1
ATOM 802 C CA . ASN A 1 106 ? -5.322 14.347 1.223 1.00 93.88 106 ASN A CA 1
ATOM 803 C C . ASN A 1 106 ? -4.559 14.124 2.542 1.00 93.88 106 ASN A C 1
ATOM 805 O O . ASN A 1 106 ? -5.082 13.473 3.458 1.00 93.88 106 ASN A O 1
ATOM 809 N N . LYS A 1 107 ? -3.333 14.654 2.664 1.00 92.88 107 LYS A N 1
ATOM 810 C CA . LYS A 1 107 ? -2.471 14.558 3.860 1.00 92.88 107 LYS A CA 1
ATOM 811 C C . LYS A 1 107 ? -2.236 13.108 4.321 1.00 92.88 107 LYS A C 1
ATOM 813 O O . LYS A 1 107 ? -2.240 12.821 5.516 1.00 92.88 107 LYS A O 1
ATOM 818 N N . GLY A 1 108 ? -2.137 12.169 3.378 1.00 91.88 108 GLY A N 1
ATOM 819 C CA . GLY A 1 108 ? -1.905 10.745 3.649 1.00 91.88 108 GLY A CA 1
ATOM 820 C C . GLY A 1 108 ? -3.077 9.995 4.291 1.00 91.88 108 GLY A C 1
ATOM 821 O O . GLY A 1 108 ? -2.935 8.855 4.738 1.00 91.88 108 GLY A O 1
ATOM 822 N N . ARG A 1 109 ? -4.271 10.600 4.347 1.00 92.50 109 ARG A N 1
ATOM 823 C CA . ARG A 1 109 ? -5.451 9.944 4.935 1.00 92.50 109 ARG A CA 1
ATOM 824 C C . ARG A 1 109 ? -6.038 8.873 4.025 1.00 92.50 109 ARG A C 1
ATOM 826 O O . ARG A 1 109 ? -6.670 7.927 4.493 1.00 92.50 109 ARG A O 1
ATOM 833 N N . TYR A 1 110 ? -5.871 9.023 2.717 1.00 94.94 110 TYR A N 1
ATOM 834 C CA . TYR A 1 110 ? -6.508 8.147 1.745 1.00 94.94 110 TYR A CA 1
ATOM 835 C C . TYR A 1 110 ? -5.691 6.866 1.558 1.00 94.94 110 TYR A C 1
ATOM 837 O O . TYR A 1 110 ? -4.522 6.902 1.196 1.00 94.94 110 TYR A O 1
ATOM 845 N N . GLY A 1 111 ? -6.329 5.719 1.798 1.00 94.38 111 GLY A N 1
ATOM 846 C CA . GLY A 1 111 ? -5.814 4.414 1.381 1.00 94.38 111 GLY A CA 1
ATOM 847 C C . GLY A 1 111 ? -6.247 4.058 -0.043 1.00 94.38 111 GLY A C 1
ATOM 848 O O . GLY A 1 111 ? -7.051 4.768 -0.651 1.00 94.38 111 GLY A O 1
ATOM 849 N N . TYR A 1 112 ? -5.793 2.905 -0.545 1.00 95.19 112 TYR A N 1
ATOM 850 C CA . TYR A 1 112 ? -6.019 2.488 -1.937 1.00 95.19 112 TYR A CA 1
ATOM 851 C C . TYR A 1 112 ? -7.493 2.497 -2.364 1.00 95.19 112 TYR A C 1
ATOM 853 O O . TYR A 1 112 ? -7.792 2.860 -3.497 1.00 95.19 112 TYR A O 1
ATOM 861 N N . ARG A 1 113 ? -8.432 2.169 -1.463 1.00 94.25 113 ARG A N 1
ATOM 862 C CA . ARG A 1 113 ? -9.879 2.215 -1.746 1.00 94.25 113 ARG A CA 1
ATOM 863 C C . ARG A 1 113 ? -10.357 3.635 -2.064 1.00 94.25 113 ARG A C 1
ATOM 865 O O . ARG A 1 113 ? -11.018 3.840 -3.075 1.00 94.25 113 ARG A O 1
ATOM 872 N N . ARG A 1 114 ? -9.988 4.613 -1.226 1.00 95.56 114 ARG A N 1
ATOM 873 C CA . ARG A 1 114 ? -10.369 6.025 -1.412 1.00 95.56 114 ARG A CA 1
ATOM 874 C C . ARG A 1 114 ? -9.648 6.654 -2.599 1.00 95.56 114 ARG A C 1
ATOM 876 O O . ARG A 1 114 ? -10.268 7.394 -3.347 1.00 95.56 114 ARG A O 1
ATOM 883 N N . ILE A 1 115 ? -8.381 6.302 -2.814 1.00 95.88 115 ILE A N 1
ATOM 884 C CA . ILE A 1 115 ? -7.639 6.738 -4.003 1.00 95.88 115 ILE A CA 1
ATOM 885 C C . ILE A 1 115 ? -8.281 6.176 -5.273 1.00 95.88 115 ILE A C 1
ATOM 887 O O . ILE A 1 115 ? -8.487 6.920 -6.219 1.00 95.88 115 ILE A O 1
ATOM 891 N N . THR A 1 116 ? -8.680 4.900 -5.287 1.00 96.62 116 THR A N 1
ATOM 892 C CA . THR A 1 116 ? -9.381 4.314 -6.444 1.00 96.62 116 THR A CA 1
ATOM 893 C C . THR A 1 116 ? -10.697 5.040 -6.728 1.00 96.62 116 THR A C 1
ATOM 895 O O . THR A 1 116 ? -11.006 5.299 -7.885 1.00 96.62 116 THR A O 1
ATOM 898 N N . ALA A 1 117 ? -11.464 5.391 -5.691 1.00 95.31 117 ALA A N 1
ATOM 899 C CA . ALA A 1 117 ? -12.691 6.167 -5.854 1.00 95.31 117 ALA A CA 1
ATOM 900 C C . ALA A 1 117 ? -12.414 7.569 -6.430 1.00 95.31 117 ALA A C 1
ATOM 902 O O . ALA A 1 117 ? -13.088 7.977 -7.369 1.00 95.31 117 ALA A O 1
ATOM 903 N N . ALA A 1 118 ? -11.386 8.263 -5.932 1.00 95.12 118 ALA A N 1
ATOM 904 C CA . ALA A 1 118 ? -10.981 9.573 -6.445 1.00 95.12 118 ALA A CA 1
ATOM 905 C C . ALA A 1 118 ? -10.480 9.512 -7.901 1.00 95.12 118 ALA A C 1
ATOM 907 O O . ALA A 1 118 ? -10.820 10.373 -8.703 1.00 95.12 118 ALA A O 1
ATOM 908 N N . LEU A 1 119 ? -9.725 8.472 -8.268 1.00 94.94 119 LEU A N 1
ATOM 909 C CA . LEU A 1 119 ? -9.292 8.248 -9.652 1.00 94.94 119 LEU A CA 1
ATOM 910 C C . LEU A 1 119 ? -10.489 8.025 -10.586 1.00 94.94 119 LEU A C 1
ATOM 912 O O . LEU A 1 119 ? -10.561 8.645 -11.641 1.00 94.94 119 LEU A O 1
ATOM 916 N N . ARG A 1 120 ? -11.468 7.216 -10.164 1.00 94.75 120 ARG A N 1
ATOM 917 C CA . ARG A 1 120 ? -12.700 6.984 -10.937 1.00 94.75 120 ARG A CA 1
ATOM 918 C C . ARG A 1 120 ? -13.543 8.243 -11.093 1.00 94.75 120 ARG A C 1
ATOM 920 O O . ARG A 1 120 ? -14.079 8.466 -12.169 1.00 94.75 120 ARG A O 1
ATOM 927 N N . HIS A 1 121 ? -13.632 9.063 -10.047 1.00 92.31 121 HIS A N 1
ATOM 928 C CA . HIS A 1 121 ? -14.302 10.361 -10.114 1.00 92.31 121 HIS A CA 1
ATOM 929 C C . HIS A 1 121 ? -13.649 11.287 -11.153 1.00 92.31 121 HIS A C 1
ATOM 931 O O . HIS A 1 121 ? -14.334 12.045 -11.827 1.00 92.31 121 HIS A O 1
ATOM 937 N N . ASN A 1 122 ? -12.334 11.172 -11.341 1.00 89.75 122 ASN A N 1
ATOM 938 C CA . ASN A 1 122 ? -11.585 11.920 -12.350 1.00 89.75 122 ASN A CA 1
ATOM 939 C C . ASN A 1 122 ? -11.591 11.252 -13.743 1.00 89.75 122 ASN A C 1
ATOM 941 O O . ASN A 1 122 ? -10.796 11.636 -14.597 1.00 89.75 122 ASN A O 1
ATOM 945 N N . GLY A 1 123 ? -12.445 10.246 -13.974 1.00 90.19 123 GLY A N 1
ATOM 946 C CA . GLY A 1 123 ? -12.592 9.554 -15.261 1.00 90.19 123 GLY A CA 1
ATOM 947 C C . GLY A 1 123 ? -11.633 8.379 -15.490 1.00 90.19 123 GLY A C 1
ATOM 948 O O . GLY A 1 123 ? -11.719 7.706 -16.515 1.00 90.19 123 GLY A O 1
ATOM 949 N N . GLU A 1 124 ? -10.741 8.067 -14.545 1.00 89.69 124 GLU A N 1
ATOM 950 C CA . GLU A 1 124 ? -9.784 6.966 -14.689 1.00 89.69 124 GLU A CA 1
ATOM 951 C C . GLU A 1 124 ? -10.361 5.646 -14.149 1.00 89.69 124 GLU A C 1
ATOM 953 O O . GLU A 1 124 ? -10.421 5.390 -12.939 1.00 89.69 124 GLU A O 1
ATOM 958 N N . VAL A 1 125 ? -10.751 4.742 -15.053 1.00 90.19 125 VAL A N 1
ATOM 959 C CA . VAL A 1 125 ? -11.269 3.415 -14.684 1.00 90.19 125 VAL A CA 1
ATOM 960 C C . VAL A 1 125 ? -10.113 2.455 -14.384 1.00 90.19 125 VAL A C 1
ATOM 962 O O . VAL A 1 125 ? -9.694 1.643 -15.208 1.00 90.19 125 VAL A O 1
ATOM 965 N N . VAL A 1 126 ? -9.581 2.533 -13.161 1.00 93.25 126 VAL A N 1
ATOM 966 C CA . VAL A 1 126 ? -8.510 1.644 -12.680 1.00 93.25 126 VAL A CA 1
ATOM 967 C C . VAL A 1 126 ? -9.056 0.609 -11.689 1.00 93.25 126 VAL A C 1
ATOM 969 O O . VAL A 1 126 ? -9.908 0.888 -10.838 1.00 93.25 126 VAL A O 1
ATOM 972 N N . ASN A 1 127 ? -8.555 -0.626 -11.782 1.00 95.06 127 ASN A N 1
ATOM 973 C CA . ASN A 1 127 ? -8.854 -1.677 -10.811 1.00 95.06 127 ASN A CA 1
ATOM 974 C C . ASN A 1 127 ? -8.169 -1.378 -9.462 1.00 95.06 127 ASN A C 1
ATOM 976 O O . ASN A 1 127 ? -6.961 -1.139 -9.409 1.00 95.06 127 ASN A O 1
ATOM 980 N N . HIS A 1 128 ? -8.919 -1.475 -8.362 1.00 95.25 128 HIS A N 1
ATOM 981 C CA . HIS A 1 128 ? -8.432 -1.238 -7.000 1.00 95.25 128 HIS A CA 1
ATOM 982 C C . HIS A 1 128 ? -7.208 -2.092 -6.627 1.00 95.25 128 HIS A C 1
ATOM 984 O O . HIS A 1 128 ? -6.331 -1.609 -5.912 1.00 95.25 128 HIS A O 1
ATOM 990 N N . LYS A 1 129 ? -7.093 -3.325 -7.149 1.00 96.25 129 LYS A N 1
ATOM 991 C CA . LYS A 1 129 ? -5.920 -4.193 -6.917 1.00 96.25 129 LYS A CA 1
ATOM 992 C C . LYS A 1 129 ? -4.639 -3.608 -7.519 1.00 96.25 129 LYS A C 1
ATOM 994 O O . LYS A 1 129 ? -3.569 -3.704 -6.922 1.00 96.25 129 LYS A O 1
ATOM 999 N N . LYS A 1 130 ? -4.745 -2.975 -8.694 1.00 95.12 130 LYS A N 1
ATOM 1000 C CA . LYS A 1 130 ? -3.609 -2.312 -9.351 1.00 95.12 130 LYS A CA 1
ATOM 1001 C C . LYS A 1 130 ? -3.159 -1.104 -8.530 1.00 95.12 130 LYS A C 1
ATOM 1003 O O . LYS A 1 130 ? -1.970 -0.982 -8.258 1.00 95.12 130 LYS A O 1
ATOM 1008 N N . VAL A 1 131 ? -4.101 -0.274 -8.078 1.00 96.00 131 VAL A N 1
ATOM 1009 C CA . VAL A 1 131 ? -3.810 0.872 -7.197 1.00 96.00 131 VAL A CA 1
ATOM 1010 C C . VAL A 1 131 ? -3.134 0.403 -5.907 1.00 96.00 131 VAL A C 1
ATOM 1012 O O . VAL A 1 131 ? -2.096 0.939 -5.535 1.00 96.00 131 VAL A O 1
ATOM 1015 N N . GLN A 1 132 ? -3.660 -0.647 -5.268 1.00 96.50 132 GLN A N 1
ATOM 1016 C CA . GLN A 1 132 ? -3.074 -1.225 -4.056 1.00 96.50 132 GLN A CA 1
ATOM 1017 C C . GLN A 1 132 ? -1.626 -1.679 -4.272 1.00 96.50 132 GLN A C 1
ATOM 1019 O O . GLN A 1 132 ? -0.753 -1.322 -3.484 1.00 96.50 132 GLN A O 1
ATOM 1024 N N . ARG A 1 133 ? -1.357 -2.424 -5.352 1.00 96.19 133 ARG A N 1
ATOM 1025 C CA . ARG A 1 133 ? -0.001 -2.873 -5.695 1.00 96.19 133 ARG A CA 1
ATOM 1026 C C . ARG A 1 133 ? 0.949 -1.696 -5.918 1.00 96.19 133 ARG A C 1
ATOM 1028 O O . ARG A 1 133 ? 2.077 -1.734 -5.441 1.00 96.19 133 ARG A O 1
ATOM 1035 N N . LEU A 1 134 ? 0.518 -0.664 -6.645 1.00 95.06 134 LEU A N 1
ATOM 1036 C CA . LEU A 1 134 ? 1.351 0.512 -6.915 1.00 95.06 134 LEU A CA 1
ATOM 1037 C C . LEU A 1 134 ? 1.652 1.301 -5.640 1.00 95.06 134 LEU A C 1
ATOM 1039 O O . LEU A 1 134 ? 2.804 1.657 -5.421 1.00 95.06 134 LEU A O 1
ATOM 1043 N N . MET A 1 135 ? 0.659 1.492 -4.769 1.00 95.56 135 MET A N 1
ATOM 1044 C CA . MET A 1 135 ? 0.875 2.115 -3.461 1.00 95.56 135 MET A CA 1
ATOM 1045 C C . MET A 1 135 ? 1.872 1.330 -2.609 1.00 95.56 135 MET A C 1
ATOM 1047 O O . MET A 1 135 ? 2.748 1.936 -2.009 1.00 95.56 135 MET A O 1
ATOM 1051 N N . GLN A 1 136 ? 1.787 -0.006 -2.592 1.00 95.00 136 GLN A N 1
ATOM 1052 C CA . GLN A 1 136 ? 2.749 -0.854 -1.877 1.00 95.00 136 GLN A CA 1
ATOM 1053 C C . GLN A 1 136 ? 4.171 -0.714 -2.431 1.00 95.00 136 GLN A C 1
ATOM 1055 O O . GLN A 1 136 ? 5.113 -0.619 -1.654 1.00 95.00 136 GLN A O 1
ATOM 1060 N N . LEU A 1 137 ? 4.331 -0.661 -3.758 1.00 93.31 137 LEU A N 1
ATOM 1061 C CA . LEU A 1 137 ? 5.637 -0.442 -4.396 1.00 93.31 137 LEU A CA 1
ATOM 1062 C C . LEU A 1 137 ? 6.243 0.928 -4.062 1.00 93.31 137 LEU A C 1
ATOM 1064 O O . LEU A 1 137 ? 7.457 1.080 -4.125 1.00 93.31 137 LEU A O 1
ATOM 1068 N N . MET A 1 138 ? 5.404 1.912 -3.741 1.00 93.88 138 MET A N 1
ATOM 1069 C CA . MET A 1 138 ? 5.801 3.265 -3.339 1.00 93.88 138 MET A CA 1
ATOM 1070 C C . MET A 1 138 ? 5.833 3.450 -1.810 1.00 93.88 138 MET A C 1
ATOM 1072 O O . MET A 1 138 ? 6.027 4.565 -1.344 1.00 93.88 138 MET A O 1
ATOM 1076 N N . ASP A 1 139 ? 5.587 2.383 -1.042 1.00 94.06 139 ASP A N 1
ATOM 1077 C CA . ASP A 1 139 ? 5.421 2.381 0.420 1.00 94.06 139 ASP A CA 1
ATOM 1078 C C . ASP A 1 139 ? 4.403 3.411 0.964 1.00 94.06 139 ASP A C 1
ATOM 1080 O O . ASP A 1 139 ? 4.509 3.919 2.079 1.00 94.06 139 ASP A O 1
ATOM 1084 N N . LEU A 1 140 ? 3.355 3.701 0.187 1.00 94.19 140 LEU A N 1
ATOM 1085 C CA . LEU A 1 140 ? 2.267 4.585 0.602 1.00 94.19 140 LEU A CA 1
ATOM 1086 C C . LEU A 1 140 ? 1.219 3.811 1.406 1.00 94.19 140 LEU A C 1
ATOM 1088 O O . LEU A 1 140 ? 0.577 2.881 0.903 1.00 94.19 140 LEU A O 1
ATOM 1092 N N . LYS A 1 141 ? 0.984 4.232 2.650 1.00 91.94 141 LYS A N 1
ATOM 1093 C CA . LYS A 1 141 ? 0.003 3.628 3.564 1.00 91.94 141 LYS A CA 1
ATOM 1094 C C . LYS A 1 141 ? -0.888 4.707 4.161 1.00 91.94 141 LYS A C 1
ATOM 1096 O O . LYS A 1 141 ? -0.429 5.796 4.463 1.00 91.94 141 LYS A O 1
ATOM 1101 N N . SER A 1 142 ? -2.172 4.403 4.358 1.00 92.25 142 SER A N 1
ATOM 1102 C CA . SER A 1 142 ? -3.070 5.349 5.028 1.00 92.25 142 SER A CA 1
ATOM 1103 C C . SER A 1 142 ? -2.602 5.585 6.464 1.00 92.25 142 SER A C 1
ATOM 1105 O O . SER A 1 142 ? -2.438 4.634 7.227 1.00 92.25 142 SER A O 1
ATOM 1107 N N . LEU A 1 143 ? -2.438 6.854 6.832 1.00 89.94 143 LEU A N 1
ATOM 1108 C CA . LEU A 1 143 ? -2.044 7.275 8.179 1.00 89.94 143 LEU A CA 1
A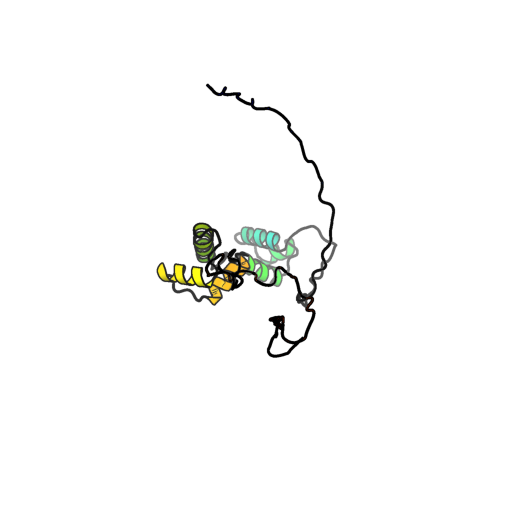TOM 1109 C C . LEU A 1 143 ? -3.214 7.248 9.179 1.00 89.94 143 LEU A C 1
ATOM 1111 O O . LEU A 1 143 ? -3.033 7.525 10.365 1.00 89.94 143 LEU A O 1
ATOM 1115 N N . VAL A 1 144 ? -4.436 6.954 8.721 1.00 87.00 144 VAL A N 1
ATOM 1116 C CA . VAL A 1 144 ? -5.621 6.964 9.584 1.00 87.00 144 VAL A CA 1
ATOM 1117 C C . VAL A 1 144 ? -5.589 5.754 10.511 1.00 87.00 144 VAL A C 1
ATOM 1119 O O . VAL A 1 144 ? -5.749 4.612 10.083 1.00 87.00 144 VAL A O 1
ATOM 1122 N N . LYS A 1 145 ? -5.437 6.015 11.810 1.00 81.56 145 LYS A N 1
ATOM 1123 C CA . LYS A 1 145 ? -5.560 4.995 12.850 1.00 81.56 145 LYS A CA 1
ATOM 1124 C C . LYS A 1 145 ? -7.014 4.539 12.967 1.00 81.56 145 LYS A C 1
ATOM 1126 O O . LYS A 1 145 ? -7.927 5.362 13.011 1.00 81.56 145 LYS A O 1
ATOM 1131 N N . VAL A 1 146 ? -7.224 3.229 13.077 1.00 80.75 146 VAL A N 1
ATOM 1132 C CA . VAL A 1 146 ? -8.545 2.664 13.377 1.00 80.75 146 VAL A CA 1
ATOM 1133 C C . VAL A 1 146 ? -9.023 3.215 14.723 1.00 80.75 146 VAL A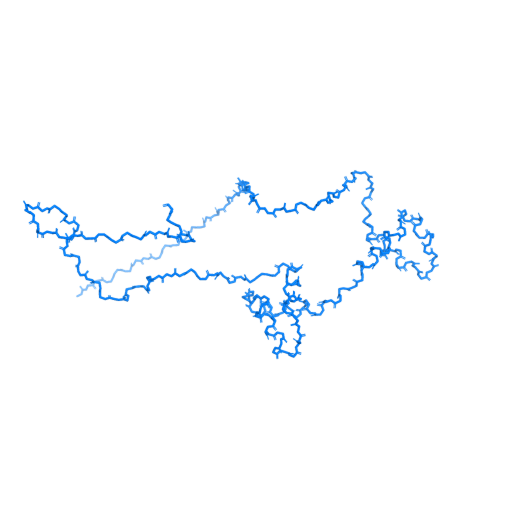 C 1
ATOM 1135 O O . VAL A 1 146 ? -8.329 3.090 15.738 1.00 80.75 146 VAL A O 1
ATOM 1138 N N . LYS A 1 147 ? -10.202 3.846 14.737 1.00 80.94 147 LYS A N 1
ATOM 1139 C CA . LYS A 1 147 ? -10.829 4.324 15.972 1.00 80.94 147 LYS A CA 1
ATOM 1140 C C . LYS A 1 147 ? -11.215 3.107 16.814 1.00 80.94 147 LYS A C 1
ATOM 1142 O O . LYS A 1 147 ? -12.002 2.279 16.371 1.00 80.94 147 LYS A O 1
ATOM 1147 N N . LYS A 1 148 ? -10.666 3.003 18.027 1.00 82.25 148 LYS A N 1
ATOM 1148 C CA . LYS A 1 148 ? -11.136 2.024 19.016 1.00 82.25 148 LYS A CA 1
ATOM 1149 C C . LYS A 1 148 ? -12.484 2.491 19.565 1.00 82.25 148 LYS A C 1
ATOM 1151 O O . LYS A 1 148 ? -12.632 3.676 19.873 1.00 82.25 148 LYS A O 1
ATOM 1156 N N . TYR A 1 149 ? -13.441 1.574 19.674 1.00 83.00 149 TYR A N 1
ATOM 1157 C CA . TYR A 1 149 ? -14.715 1.841 20.336 1.00 83.00 149 TYR A CA 1
ATOM 1158 C C . TYR A 1 149 ? -14.476 2.255 21.796 1.00 83.00 149 TYR A C 1
ATOM 1160 O O . TYR A 1 149 ? -13.569 1.744 22.455 1.00 83.00 149 TYR A O 1
ATOM 1168 N N . ARG A 1 150 ? -15.264 3.219 22.275 1.00 79.19 150 ARG A N 1
ATOM 1169 C CA . ARG A 1 150 ? -15.322 3.655 23.672 1.00 79.19 150 ARG A CA 1
ATOM 1170 C C . ARG A 1 150 ? -16.800 3.833 24.006 1.00 79.19 150 ARG A C 1
ATOM 1172 O O . ARG A 1 150 ? -17.453 4.653 23.366 1.00 79.19 150 ARG A O 1
ATOM 1179 N N . SER A 1 151 ? -17.311 3.040 24.945 1.00 77.31 151 SER A N 1
ATOM 1180 C CA . SER A 1 151 ? -18.699 3.119 25.421 1.00 77.31 151 SER A CA 1
ATOM 1181 C C . SER A 1 151 ? -18.950 4.404 26.210 1.00 77.31 151 SER A C 1
ATOM 1183 O O . SER A 1 151 ? -19.998 5.026 26.072 1.00 77.31 151 SER A O 1
ATOM 1185 N N . TYR A 1 152 ? -17.954 4.841 26.982 1.00 75.31 152 TYR A N 1
ATOM 1186 C CA . TYR A 1 152 ? -18.007 6.079 27.749 1.00 75.31 152 TYR A CA 1
ATOM 1187 C C . TYR A 1 152 ? -17.905 7.308 26.831 1.00 75.31 152 TYR A C 1
ATOM 1189 O O . TYR A 1 152 ? -16.852 7.554 26.231 1.00 75.31 152 TYR A O 1
ATOM 1197 N N . ARG A 1 153 ? -18.998 8.078 26.723 1.00 69.94 153 ARG A N 1
ATOM 1198 C CA . ARG A 1 153 ? -19.081 9.313 25.917 1.00 69.94 153 ARG A CA 1
ATOM 1199 C C . ARG A 1 153 ? -18.737 10.595 26.688 1.00 69.94 153 ARG A C 1
ATOM 1201 O O . ARG A 1 153 ? -18.707 11.659 26.085 1.00 69.94 153 ARG A O 1
ATOM 1208 N N . GLY A 1 154 ? -18.407 10.499 27.976 1.00 76.69 154 GLY A N 1
ATOM 1209 C CA . GLY A 1 154 ? -18.239 11.647 28.874 1.00 76.69 154 GLY A CA 1
ATOM 1210 C C . GLY A 1 154 ? -19.300 11.641 29.973 1.00 76.69 154 GLY A C 1
ATOM 1211 O O . GLY A 1 154 ? -19.932 10.612 30.205 1.00 76.69 154 GLY A O 1
ATOM 1212 N N . SER A 1 155 ? -19.511 12.782 30.633 1.00 70.62 155 SER A N 1
ATOM 1213 C CA . SER A 1 155 ? -20.568 12.988 31.636 1.00 70.62 155 SER A CA 1
ATOM 1214 C C . SER A 1 155 ? -21.948 13.160 30.983 1.00 70.62 155 SER A C 1
ATOM 1216 O O . SER A 1 155 ? -22.672 14.109 31.268 1.00 70.62 155 SER A O 1
ATOM 1218 N N . GLU A 1 156 ? -22.287 12.284 30.044 1.00 61.38 156 GLU A N 1
ATOM 1219 C CA . GLU A 1 156 ? -23.618 12.218 29.449 1.00 61.38 156 GLU A CA 1
ATOM 1220 C C . GLU A 1 156 ? -24.403 11.146 30.210 1.00 61.38 156 GLU A C 1
ATOM 1222 O O . GLU A 1 156 ? -24.278 9.952 29.937 1.00 61.38 156 GLU A O 1
ATOM 1227 N N . GLY A 1 157 ? -25.155 11.579 31.223 1.00 65.00 157 GLY A N 1
ATOM 1228 C CA . GLY A 1 157 ? -26.023 10.722 32.029 1.00 65.00 157 GLY A CA 1
ATOM 1229 C C . GLY A 1 157 ? -26.231 11.249 33.448 1.00 65.00 157 GLY A C 1
ATOM 1230 O O . GLY A 1 157 ? -25.370 11.929 34.007 1.00 65.00 157 GLY A O 1
ATOM 1231 N N . VAL A 1 158 ? -27.379 10.920 34.045 1.00 70.00 158 VAL A N 1
ATOM 1232 C CA . VAL A 1 158 ? -27.622 11.139 35.476 1.00 70.00 158 VAL A CA 1
ATOM 1233 C C . VAL A 1 158 ? -26.776 10.125 36.240 1.00 70.00 158 VAL A C 1
ATOM 1235 O O . VAL A 1 158 ? -27.099 8.939 36.287 1.00 70.00 158 VAL A O 1
ATOM 1238 N N . VAL A 1 159 ? -25.657 10.575 36.803 1.00 72.56 159 VAL A N 1
ATOM 1239 C CA . VAL A 1 159 ? -24.862 9.755 37.721 1.00 72.56 159 VAL A CA 1
ATOM 1240 C C . VAL A 1 159 ? -25.662 9.623 39.013 1.00 72.56 159 VAL A C 1
ATOM 1242 O O . VAL A 1 159 ? -25.914 10.620 39.688 1.00 72.56 159 VAL A O 1
ATOM 1245 N N . ALA A 1 160 ? -26.084 8.403 39.345 1.00 73.19 160 ALA A N 1
ATOM 1246 C CA . ALA A 1 160 ? -26.734 8.138 40.621 1.00 73.19 160 ALA A CA 1
ATOM 1247 C C . ALA A 1 160 ? -25.785 8.509 41.771 1.00 73.19 160 ALA A C 1
ATOM 1249 O O . ALA A 1 160 ? -24.584 8.232 41.723 1.00 73.19 160 ALA A O 1
ATOM 1250 N N . SER A 1 161 ? -26.321 9.147 42.808 1.00 80.31 161 SER A N 1
ATOM 1251 C CA . S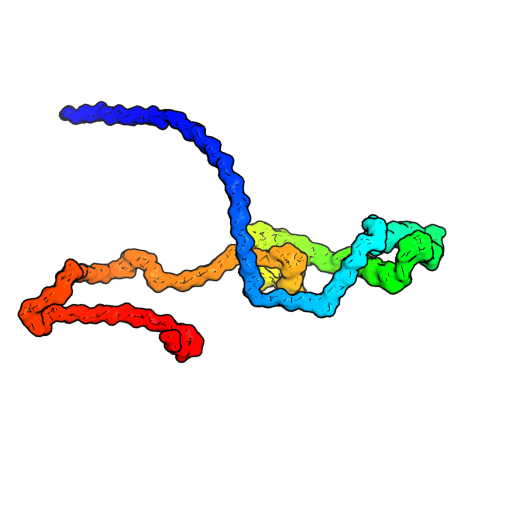ER A 1 161 ? -25.556 9.490 44.004 1.00 80.31 161 SER A CA 1
ATOM 1252 C C . SER A 1 161 ? -24.985 8.229 44.660 1.00 80.31 161 SER A C 1
ATOM 1254 O O . SER A 1 161 ? -25.728 7.280 44.900 1.00 80.31 161 SER A O 1
ATOM 1256 N N . ASP A 1 162 ? -23.691 8.228 45.000 1.00 84.25 162 ASP A N 1
ATOM 1257 C CA . ASP A 1 162 ? -23.066 7.144 45.771 1.00 84.25 162 ASP A CA 1
ATOM 1258 C C . ASP A 1 162 ? -23.618 7.131 47.208 1.00 84.25 162 ASP A C 1
ATOM 1260 O O . ASP A 1 162 ? -23.166 7.876 48.084 1.00 84.25 162 ASP A O 1
ATOM 1264 N N . LEU A 1 163 ? -24.631 6.289 47.432 1.00 84.62 163 LEU A N 1
ATOM 1265 C CA . LEU A 1 163 ? -25.301 6.128 48.725 1.00 84.62 163 LEU A CA 1
ATOM 1266 C C . LEU A 1 163 ? -24.422 5.389 49.746 1.00 84.62 163 LEU A C 1
ATOM 1268 O O . LEU A 1 163 ? -24.521 5.638 50.947 1.00 84.62 163 LEU A O 1
ATOM 1272 N N . LEU A 1 164 ? -23.548 4.491 49.282 1.00 84.38 164 LEU A N 1
ATOM 1273 C CA . LEU A 1 164 ? -22.714 3.653 50.144 1.00 84.38 164 LEU A CA 1
ATOM 1274 C C . LEU A 1 164 ? -21.443 4.372 50.596 1.00 84.38 164 LEU A C 1
ATOM 1276 O O . LEU A 1 164 ? -20.938 4.062 51.677 1.00 84.38 164 LEU A O 1
ATOM 1280 N N . LYS A 1 165 ? -20.904 5.308 49.802 1.00 86.56 165 LYS A N 1
ATOM 1281 C CA . LYS A 1 165 ? -19.638 6.019 50.074 1.00 86.56 165 LYS A CA 1
ATOM 1282 C C . LYS A 1 165 ? -18.516 5.058 50.492 1.00 86.56 165 LYS A C 1
ATOM 1284 O O . LYS A 1 165 ? -17.775 5.322 51.439 1.00 86.56 165 LYS A O 1
ATOM 1289 N N . ARG A 1 166 ? -18.441 3.897 49.828 1.00 85.25 166 ARG A N 1
ATOM 1290 C CA . ARG A 1 166 ? -17.522 2.777 50.134 1.00 85.25 166 ARG A CA 1
ATOM 1291 C C . ARG A 1 166 ? -17.645 2.166 51.549 1.00 85.25 166 ARG A C 1
ATOM 1293 O O . ARG A 1 166 ? -16.719 1.505 52.015 1.00 85.25 166 ARG A O 1
ATOM 1300 N N . LYS A 1 167 ? -18.776 2.331 52.247 1.0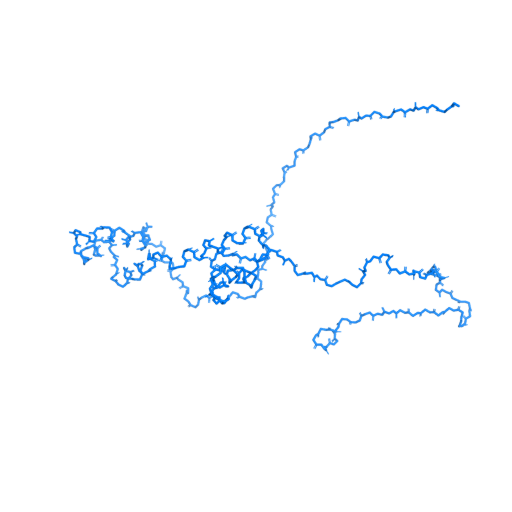0 87.62 167 LYS A N 1
ATOM 1301 C CA . LYS A 1 167 ? -19.040 1.722 53.567 1.00 87.62 167 LYS A CA 1
ATOM 1302 C C . LYS A 1 167 ? -19.714 0.351 53.438 1.00 87.62 167 LYS A C 1
ATOM 1304 O O . LYS A 1 167 ? -20.922 0.239 53.638 1.00 87.62 167 LYS A O 1
ATOM 1309 N N . PHE A 1 168 ? -18.937 -0.696 53.170 1.00 86.19 168 PHE A N 1
ATOM 1310 C CA . PHE A 1 168 ? -19.464 -2.051 52.922 1.00 86.19 168 PHE A CA 1
ATOM 1311 C C . PHE A 1 168 ? -19.831 -2.864 54.177 1.00 86.19 168 PHE A C 1
ATOM 1313 O O . PHE A 1 168 ? -20.581 -3.826 54.070 1.00 86.19 168 PHE A O 1
ATOM 1320 N N . LYS A 1 169 ? -19.352 -2.485 55.372 1.00 88.31 169 LYS A N 1
ATOM 1321 C CA . LYS A 1 169 ? -19.700 -3.185 56.625 1.00 88.31 169 LYS A CA 1
ATOM 1322 C C . LYS A 1 169 ? -21.154 -2.910 57.037 1.00 88.31 169 LYS A C 1
ATOM 1324 O O . LYS A 1 169 ? -21.572 -1.751 56.999 1.00 88.31 169 LYS A O 1
ATOM 1329 N N . ALA A 1 170 ? -21.890 -3.943 57.445 1.00 88.31 170 ALA A N 1
ATOM 1330 C CA . ALA A 1 170 ? -23.256 -3.878 57.976 1.00 88.31 170 ALA A CA 1
ATOM 1331 C C . ALA A 1 170 ? -23.329 -4.585 59.340 1.00 88.31 170 ALA A C 1
ATOM 1333 O O . ALA A 1 170 ? -22.531 -5.486 59.595 1.00 88.31 170 ALA A O 1
ATOM 1334 N N . GLU A 1 171 ? -24.255 -4.165 60.202 1.00 91.25 171 GLU A N 1
ATOM 1335 C CA . GLU A 1 171 ? -24.417 -4.716 61.560 1.00 91.25 171 GLU A CA 1
ATOM 1336 C C . GLU A 1 171 ? -25.388 -5.903 61.591 1.00 91.25 171 GLU A C 1
ATOM 1338 O O . GLU A 1 171 ? -25.269 -6.778 62.443 1.00 91.25 171 GLU A O 1
ATOM 1343 N N . ALA A 1 172 ? -26.313 -5.967 60.629 1.00 91.44 172 ALA A N 1
ATOM 1344 C CA . ALA A 1 172 ? -27.257 -7.065 60.465 1.00 91.44 172 ALA A CA 1
ATOM 1345 C C . ALA A 1 172 ? -27.417 -7.450 58.978 1.00 91.44 172 ALA A C 1
ATOM 1347 O O . ALA A 1 172 ? -27.115 -6.637 58.091 1.00 91.44 172 ALA A O 1
ATOM 1348 N N . PRO A 1 173 ? -27.908 -8.668 58.675 1.00 90.44 173 PRO A N 1
ATOM 1349 C CA . PRO A 1 173 ? -28.237 -9.077 57.311 1.00 90.44 173 PRO A CA 1
ATOM 1350 C C . PRO A 1 173 ? -29.230 -8.121 56.625 1.00 90.44 173 PRO A C 1
ATOM 1352 O O . PRO A 1 173 ? -30.013 -7.439 57.280 1.00 90.44 173 PRO A O 1
ATOM 1355 N N . ASN A 1 174 ? -29.218 -8.090 55.290 1.00 87.12 174 ASN A N 1
ATOM 1356 C CA . ASN A 1 174 ? -30.148 -7.327 54.439 1.00 87.12 174 ASN A CA 1
ATOM 1357 C C . ASN A 1 174 ? -30.118 -5.789 54.562 1.00 87.12 174 ASN A C 1
ATOM 1359 O O . ASN A 1 174 ? -30.958 -5.127 53.959 1.00 87.12 174 ASN A O 1
ATOM 1363 N N . GLN A 1 175 ? -29.139 -5.195 55.252 1.00 88.50 175 GLN A N 1
ATOM 1364 C CA . GLN A 1 175 ? -29.019 -3.730 55.365 1.00 88.50 175 GLN A CA 1
ATOM 1365 C C . GLN A 1 175 ? -28.338 -3.059 54.161 1.00 88.50 175 GLN A C 1
ATOM 1367 O O . GLN A 1 175 ? -28.565 -1.880 53.892 1.00 88.50 175 GLN A O 1
ATOM 1372 N N . LYS A 1 176 ? -27.456 -3.778 53.459 1.00 89.31 176 LYS A N 1
ATOM 1373 C CA . LYS A 1 176 ? -26.673 -3.255 52.330 1.00 89.31 176 LYS A CA 1
ATOM 1374 C C . LYS A 1 176 ? -26.569 -4.319 51.250 1.00 89.31 176 LYS A C 1
ATOM 1376 O O . LYS A 1 176 ? -26.091 -5.415 51.518 1.00 89.31 176 LYS A O 1
ATOM 1381 N N . TRP A 1 177 ? -26.994 -3.969 50.043 1.00 87.19 177 TRP A N 1
ATOM 1382 C CA . TRP A 1 177 ? -26.931 -4.833 48.870 1.00 87.19 177 TRP A CA 1
ATOM 1383 C C . TRP A 1 177 ? -26.032 -4.151 47.845 1.00 87.19 177 TRP A C 1
ATOM 1385 O O . TRP A 1 177 ? -26.270 -3.003 47.473 1.00 87.19 177 TRP A O 1
ATOM 1395 N N . ALA A 1 178 ? -24.966 -4.831 47.436 1.00 85.56 178 ALA A N 1
ATOM 1396 C CA . ALA A 1 178 ? -24.038 -4.348 46.426 1.00 85.56 178 ALA A CA 1
ATOM 1397 C C . ALA A 1 178 ? -23.811 -5.460 45.405 1.00 85.56 178 ALA A C 1
ATOM 1399 O O . ALA A 1 178 ? -23.573 -6.609 45.771 1.00 85.56 178 ALA A O 1
ATOM 1400 N N . THR A 1 179 ? -23.884 -5.103 44.130 1.00 86.25 179 THR A N 1
ATOM 1401 C CA . THR A 1 179 ? -23.628 -6.003 43.006 1.00 86.25 179 THR A CA 1
ATOM 1402 C C . THR A 1 179 ? -22.491 -5.418 42.189 1.00 86.25 179 THR A C 1
ATOM 1404 O O . THR A 1 179 ? -22.558 -4.248 41.811 1.00 86.25 179 THR A O 1
ATOM 1407 N N . ASP A 1 180 ? -21.459 -6.211 41.919 1.00 84.88 180 ASP A N 1
ATOM 1408 C CA . ASP A 1 180 ? -20.428 -5.838 40.953 1.00 84.88 180 ASP A CA 1
ATOM 1409 C C . ASP A 1 180 ? -20.796 -6.37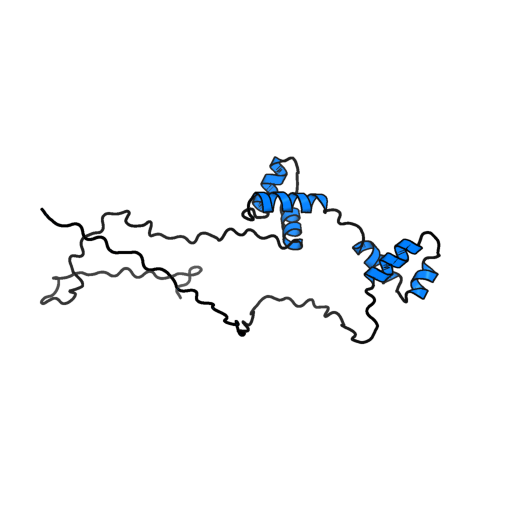7 39.565 1.00 84.88 180 ASP A C 1
ATOM 1411 O O . ASP A 1 180 ? -21.351 -7.471 39.443 1.00 84.88 180 ASP A O 1
ATOM 1415 N N . VAL A 1 181 ? -20.501 -5.600 38.521 1.00 82.44 181 VAL A N 1
ATOM 1416 C CA . VAL A 1 181 ? -20.654 -6.031 37.127 1.00 82.44 181 VAL A CA 1
ATOM 1417 C C . VAL A 1 181 ? -19.261 -6.263 36.568 1.00 82.44 181 VAL A C 1
ATOM 1419 O O . VAL A 1 181 ? -18.569 -5.329 36.163 1.00 82.44 181 VAL A O 1
ATOM 1422 N N . THR A 1 182 ? -18.850 -7.524 36.533 1.00 81.50 182 THR A N 1
ATOM 1423 C CA . THR A 1 182 ? -17.554 -7.914 35.982 1.00 81.50 182 THR A CA 1
ATOM 1424 C C . THR A 1 182 ? -17.693 -8.209 34.484 1.00 81.50 182 THR A C 1
ATOM 1426 O O . THR A 1 182 ? -18.422 -9.113 3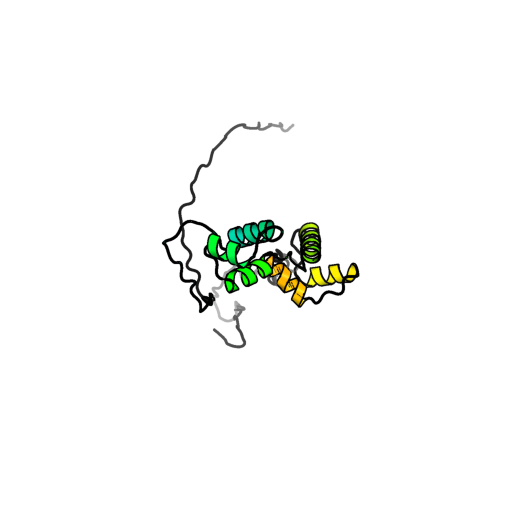4.081 1.00 81.50 182 THR A O 1
ATOM 1429 N N . GLU A 1 183 ? -17.001 -7.445 33.633 1.00 80.81 183 GLU A N 1
ATOM 1430 C CA . GLU A 1 183 ? -16.936 -7.730 32.193 1.00 80.81 183 GLU A CA 1
ATOM 1431 C C . GLU A 1 183 ? -15.944 -8.872 31.927 1.00 80.81 183 GLU A C 1
ATOM 1433 O O . GLU A 1 183 ? -14.747 -8.749 32.202 1.00 80.81 183 GLU A O 1
ATOM 1438 N N . PHE A 1 184 ? -16.421 -9.962 31.322 1.00 79.44 184 PHE A N 1
ATOM 1439 C CA . PHE A 1 184 ? -15.570 -11.046 30.833 1.00 79.44 184 PHE A CA 1
ATOM 1440 C C . PHE A 1 184 ? -15.274 -10.850 29.345 1.00 79.44 184 PHE A C 1
ATOM 1442 O O . PHE A 1 184 ? -16.176 -10.804 28.507 1.00 79.44 184 PHE A O 1
ATOM 1449 N N . LYS A 1 185 ? -13.988 -10.746 28.995 1.00 76.31 185 LYS A N 1
ATOM 1450 C CA . LYS A 1 185 ? -13.560 -10.618 27.597 1.00 76.31 185 LYS A CA 1
ATOM 1451 C C . LYS A 1 185 ? -13.577 -11.980 26.916 1.00 76.31 185 LYS A C 1
ATOM 1453 O O . LYS A 1 185 ? -12.656 -12.775 27.092 1.00 76.31 185 LYS A O 1
ATOM 1458 N N . VAL A 1 186 ? -14.591 -12.202 26.089 1.00 79.12 186 VAL A N 1
ATOM 1459 C CA . VAL A 1 186 ? -14.676 -13.364 25.200 1.00 79.12 186 VAL A CA 1
ATOM 1460 C C . VAL A 1 186 ? -13.937 -13.041 23.899 1.00 79.12 186 VAL A C 1
ATOM 1462 O O . VAL A 1 186 ? -14.307 -12.104 23.187 1.00 79.12 186 VAL A O 1
ATOM 1465 N N . VAL A 1 187 ? -12.890 -13.798 23.567 1.00 73.38 187 VAL A N 1
ATOM 1466 C CA . VAL A 1 187 ? -12.200 -13.689 22.270 1.00 73.38 187 VAL A CA 1
ATOM 1467 C C . VAL A 1 187 ? -12.612 -14.896 21.432 1.00 73.38 187 VAL A C 1
ATOM 1469 O O . VAL A 1 187 ? -12.424 -16.031 21.847 1.00 73.38 187 VAL A O 1
ATOM 1472 N N . ASN A 1 188 ? -13.205 -14.663 20.257 1.00 69.62 188 ASN A N 1
ATOM 1473 C CA . ASN A 1 188 ? -13.649 -15.715 19.327 1.00 69.62 188 ASN A CA 1
ATOM 1474 C C . ASN A 1 188 ? -14.628 -16.752 19.923 1.00 69.62 188 ASN A C 1
ATOM 1476 O O . ASN A 1 188 ? -14.600 -17.918 19.542 1.00 69.62 188 ASN A O 1
ATOM 1480 N N . GLY A 1 189 ? -15.497 -16.341 20.850 1.00 68.94 189 GLY A N 1
ATOM 1481 C CA . GLY A 1 189 ? -16.491 -17.236 21.457 1.00 68.94 189 GLY A CA 1
ATOM 1482 C C . GLY A 1 189 ? -15.942 -18.179 22.532 1.00 68.94 189 GLY A C 1
ATOM 1483 O O . GLY A 1 189 ? -16.694 -19.012 23.025 1.00 68.94 189 GLY A O 1
ATOM 1484 N N . GLN A 1 190 ? -14.669 -18.048 22.918 1.00 55.50 190 GLN A N 1
ATOM 1485 C CA . GLN A 1 190 ? -14.075 -18.800 24.022 1.00 55.50 190 GLN A CA 1
ATOM 1486 C C . GLN A 1 190 ? -13.768 -17.860 25.193 1.00 55.50 190 GLN A C 1
ATOM 1488 O O . GLN A 1 190 ? -13.258 -16.747 25.010 1.00 55.50 190 GLN A O 1
ATOM 1493 N N . LEU A 1 191 ? -14.147 -18.300 26.395 1.00 62.81 191 LEU A N 1
ATOM 1494 C CA . LEU A 1 191 ? -13.744 -17.674 27.653 1.00 62.81 191 LEU A CA 1
ATOM 1495 C C . LEU A 1 191 ? -12.250 -17.964 27.864 1.00 62.81 191 LEU A C 1
ATOM 1497 O O . LEU A 1 191 ? -11.815 -19.088 27.619 1.00 62.81 191 LEU A O 1
ATOM 1501 N N . ASN A 1 192 ? -11.481 -16.938 28.242 1.00 58.06 192 ASN A N 1
ATOM 1502 C CA . ASN A 1 192 ? -10.053 -17.068 28.561 1.00 58.06 192 ASN A CA 1
ATOM 1503 C C . ASN A 1 192 ? -9.843 -17.628 29.966 1.00 58.06 192 ASN A C 1
ATOM 1505 O O . ASN A 1 192 ? -10.679 -17.300 30.839 1.00 58.06 192 ASN A O 1
#

Foldseek 3Di:
DDDDDDDDDDDDDDDDDDDDDDDDDDDDDDDDPDDPDPPPPPPDDPPDPLLNLLVVLVVCVVPDDSVVSCVVSVHDPVSSVVSVVVPPDDPCPVVLVLLVCVCVVVVLQDDLVNSCVVCVVVVHNDDSVVSNVSCVVVVRDHPDDDDDDDPDPDPPDDDDDPPCPVVPDDPDPPPDDDDDDDDFDDDPNDGD

Sequence (192 aa):
MKTVQHKPAHSNGQRADTKANARRAGIPARGECLSKKARCLDPSGPSNCAGKKTQAIQGLRRGHRLALLLRAAGLARSTFYYQSKVLVADKHAALKERINSLYHGNKGRYGYRRITAALRHNGEVVNHKKVQRLMQLMDLKSLVKVKKYRSYRGSEGVVASDLLKRKFKAEAPNQKWATDVTEFKVVNGQLN

pLDDT: mean 74.69, std 22.34, range [27.47, 96.62]

Secondary structure (DSSP, 8-state):
-----PPPPPP------------------S-----SS-------S----HHHHHHHHHHHTTTS-HHHHHHHTT--HHHHHHHHHHHS--TTHHHHHHHHHHHHHTTT---HHHHHHHHHHTT----HHHHHHHHHHTT-----PPPPP-S--SS-S-----SSTT----SSTTS------PPP-EETTEE-

Radius of gyration: 33.92 Å; chains: 1; bounding box: 65×70×95 Å